Protein AF-A0A356T2B2-F1 (afdb_monomer)

pLDDT: mean 77.57, std 18.26, 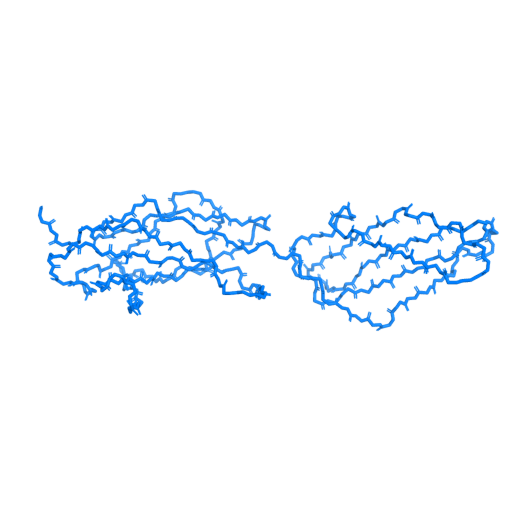range [39.0, 98.56]

Secondary structure (DSSP, 8-state):
--B---B----TT-----B---B----SS-------TTTTT--SS-EEEE--EE----S-GGGTT--EEP---EEE------EEEEEEE-SSEEEEEEE-TT---BEEEEEEESSTTSS-EEPPBSTT----S-BPSEEEEEEEB-HHHHT-S-EEEEEEEEEEE-S---SS--EEEEPPPEEES--

Nearest PDB structures (foldseek):
  7y6e-assembly1_A  TM=3.227E-01  e=6.170E-03  Chelicerata
  2qbw-assembly1_A  TM=3.774E-01  e=1.351E-01  Homo sapiens
  1qr4-assembly2_B  TM=4.707E-01  e=6.319E-01  Gallus gallus
  1fnh-assembly1_A  TM=3.630E-01  e=9.536E-01  Homo sapiens
  6mfa-assembly1_A  TM=3.967E-01  e=1.595E+00  Homo sapiens

Structure (mmCIF, N/CA/C/O backbone):
data_AF-A0A356T2B2-F1
#
_entry.id   AF-A0A356T2B2-F1
#
loop_
_atom_site.group_PDB
_atom_site.id
_atom_site.type_symbol
_atom_site.label_atom_id
_atom_site.label_alt_id
_atom_site.label_comp_id
_atom_site.label_asym_id
_atom_site.label_entity_id
_atom_site.label_seq_id
_atom_site.pdbx_PDB_ins_code
_atom_site.Cartn_x
_atom_site.Cartn_y
_atom_site.Cartn_z
_atom_site.occupancy
_atom_site.B_iso_or_equiv
_atom_site.auth_seq_id
_atom_site.auth_comp_id
_atom_site.auth_asym_id
_atom_site.auth_atom_id
_atom_site.pdbx_PDB_model_num
ATOM 1 N N . ASN A 1 1 ? 34.596 -7.752 -36.810 1.00 41.25 1 ASN A N 1
ATOM 2 C CA . ASN A 1 1 ? 34.147 -7.624 -35.412 1.00 41.25 1 ASN A CA 1
ATOM 3 C C . ASN A 1 1 ? 32.936 -6.734 -35.398 1.00 41.25 1 ASN A C 1
ATOM 5 O O . ASN A 1 1 ? 33.020 -5.680 -36.017 1.00 41.25 1 ASN A O 1
ATOM 9 N N . GLY A 1 2 ? 31.847 -7.163 -34.761 1.00 41.53 2 GLY A N 1
ATOM 10 C CA . GLY A 1 2 ? 30.625 -6.369 -34.684 1.00 41.53 2 GLY A CA 1
ATOM 11 C C . GLY A 1 2 ? 30.241 -5.976 -33.272 1.00 41.53 2 GLY A C 1
ATOM 12 O O . GLY A 1 2 ? 30.310 -6.781 -32.351 1.00 41.53 2 GLY A O 1
ATOM 13 N N . SER A 1 3 ? 29.860 -4.719 -33.090 1.00 46.53 3 SER A N 1
ATOM 14 C CA . SER A 1 3 ? 29.104 -4.262 -31.927 1.00 46.53 3 SER A CA 1
ATOM 15 C C . SER A 1 3 ? 27.623 -4.556 -32.133 1.00 46.53 3 SER A C 1
ATOM 17 O O . SER A 1 3 ? 27.179 -4.699 -33.267 1.00 46.53 3 SER A O 1
ATOM 19 N N . LEU A 1 4 ? 26.866 -4.687 -31.043 1.00 47.12 4 LEU A N 1
ATOM 20 C CA . LEU A 1 4 ? 25.415 -4.809 -31.077 1.00 47.12 4 LEU A CA 1
ATOM 21 C C . LEU A 1 4 ? 24.819 -3.957 -29.951 1.00 47.12 4 LEU A C 1
ATOM 23 O O . LEU A 1 4 ? 24.836 -4.345 -28.789 1.00 47.12 4 LEU A O 1
ATOM 27 N N . SER A 1 5 ? 24.270 -2.790 -30.275 1.00 48.72 5 SER A N 1
ATOM 28 C CA . SER A 1 5 ? 23.636 -1.923 -29.270 1.00 48.72 5 SER A CA 1
ATOM 29 C C . SER A 1 5 ? 22.130 -2.164 -29.202 1.00 48.72 5 SER A C 1
ATOM 31 O O . SER A 1 5 ? 21.467 -2.104 -30.236 1.00 48.72 5 SER A O 1
ATOM 33 N N . ALA A 1 6 ? 21.606 -2.405 -27.994 1.00 48.88 6 ALA A N 1
ATOM 34 C CA . ALA A 1 6 ? 20.178 -2.559 -27.711 1.00 48.88 6 ALA A CA 1
ATOM 35 C C . ALA A 1 6 ? 19.551 -1.244 -27.224 1.00 48.88 6 ALA A C 1
ATOM 37 O O . ALA A 1 6 ? 20.078 -0.621 -26.305 1.00 48.88 6 ALA A O 1
ATOM 38 N N . TYR A 1 7 ? 18.421 -0.852 -27.823 1.00 52.66 7 TYR A N 1
ATOM 39 C CA . TYR A 1 7 ? 17.614 0.312 -27.425 1.00 52.66 7 TYR A CA 1
ATOM 40 C C . TYR A 1 7 ? 16.150 -0.080 -27.275 1.00 52.66 7 TYR A C 1
ATOM 42 O O . TYR A 1 7 ? 15.653 -0.840 -28.108 1.00 52.66 7 TYR A O 1
ATOM 50 N N . THR A 1 8 ? 15.455 0.521 -26.306 1.00 50.19 8 THR A N 1
ATOM 51 C CA . THR A 1 8 ? 13.997 0.442 -26.131 1.00 50.19 8 THR A CA 1
ATOM 52 C C . THR A 1 8 ? 13.297 1.782 -26.376 1.00 50.19 8 THR A C 1
ATOM 54 O O . THR A 1 8 ? 13.875 2.853 -26.205 1.00 50.19 8 THR A O 1
ATOM 57 N N . SER A 1 9 ? 12.043 1.729 -26.843 1.00 42.34 9 SER A N 1
ATOM 58 C CA . SER A 1 9 ? 11.144 2.882 -26.988 1.00 42.34 9 SER A CA 1
ATOM 59 C C . SER A 1 9 ? 9.688 2.403 -27.023 1.00 42.34 9 SER A C 1
ATOM 61 O O . SER A 1 9 ? 9.412 1.451 -27.750 1.00 42.34 9 SER A O 1
ATOM 63 N N . THR A 1 10 ? 8.768 3.049 -26.286 1.00 44.75 10 THR A N 1
ATOM 64 C CA . THR A 1 10 ? 7.612 3.812 -26.840 1.00 44.75 10 THR A CA 1
ATOM 65 C C . THR A 1 10 ? 6.544 4.207 -25.788 1.00 44.75 10 THR A C 1
ATOM 67 O O . THR A 1 10 ? 5.963 3.330 -25.162 1.00 44.75 10 THR A O 1
ATOM 70 N N . ASN A 1 11 ? 6.266 5.525 -25.648 1.00 39.16 11 ASN A N 1
ATOM 71 C CA . ASN A 1 11 ? 4.970 6.256 -25.465 1.00 39.16 11 ASN A CA 1
ATOM 72 C C . ASN A 1 11 ? 5.296 7.763 -25.177 1.00 39.16 11 ASN A C 1
ATOM 74 O O . ASN A 1 11 ? 6.266 8.000 -24.458 1.00 39.16 11 ASN A O 1
ATOM 78 N N . PRO A 1 12 ? 4.569 8.810 -25.653 1.00 39.00 12 PRO A N 1
ATOM 79 C CA . PRO A 1 12 ? 4.977 10.221 -25.491 1.00 39.00 12 PRO A CA 1
ATOM 80 C C . PRO A 1 12 ? 4.974 10.767 -24.052 1.00 39.00 12 PRO A C 1
ATOM 82 O O . PRO A 1 12 ? 5.346 11.920 -23.854 1.00 39.00 12 PRO A O 1
ATOM 85 N N . ALA A 1 13 ? 4.537 9.979 -23.065 1.00 39.31 13 ALA A N 1
ATOM 86 C CA . ALA A 1 13 ? 4.469 10.388 -21.662 1.00 39.31 13 ALA A CA 1
ATOM 87 C C . ALA A 1 13 ? 5.580 9.785 -20.776 1.00 39.31 13 ALA A C 1
ATOM 89 O O . ALA A 1 13 ? 5.845 10.331 -19.710 1.00 39.31 13 ALA A O 1
ATOM 90 N N . VAL A 1 14 ? 6.244 8.698 -21.199 1.00 46.72 14 VAL A N 1
ATOM 91 C CA . VAL A 1 14 ? 7.300 8.026 -20.417 1.00 46.72 14 VAL A CA 1
ATOM 92 C C . VAL A 1 14 ? 8.382 7.496 -21.361 1.00 46.72 14 VAL A C 1
ATOM 94 O O . VAL A 1 14 ? 8.181 6.537 -22.105 1.00 46.72 14 VAL A O 1
ATOM 97 N N . THR A 1 15 ? 9.556 8.124 -21.347 1.00 49.66 15 THR A N 1
ATOM 98 C CA . THR A 1 15 ? 10.737 7.662 -22.089 1.00 49.66 15 THR A CA 1
ATOM 99 C C . THR A 1 15 ? 11.468 6.572 -21.306 1.00 49.66 15 THR A C 1
ATOM 101 O O . THR A 1 15 ? 12.351 6.865 -20.507 1.00 49.66 15 THR A O 1
ATOM 104 N N . CYS A 1 16 ? 11.120 5.309 -21.558 1.00 51.56 16 CYS A N 1
ATOM 105 C CA . CYS A 1 16 ? 11.933 4.156 -21.169 1.00 51.56 16 CYS A CA 1
ATOM 106 C C . CYS A 1 16 ? 13.046 3.943 -22.206 1.00 51.56 16 CYS A C 1
ATOM 108 O O . CYS A 1 16 ? 12.825 3.236 -23.188 1.00 51.56 16 CYS A O 1
ATOM 110 N N . VAL A 1 17 ? 14.204 4.587 -22.038 1.00 55.47 17 VAL A N 1
ATOM 111 C CA . VAL A 1 17 ? 15.355 4.421 -22.943 1.00 55.47 17 VAL A CA 1
ATOM 112 C C . VAL A 1 17 ? 16.537 3.905 -22.138 1.00 55.47 17 VAL A C 1
ATOM 114 O O . VAL A 1 17 ? 17.024 4.611 -21.262 1.00 55.47 17 VAL A O 1
ATOM 117 N N . GLY A 1 18 ? 16.998 2.699 -22.464 1.00 56.66 18 GLY A N 1
ATOM 118 C CA . GLY A 1 18 ? 18.281 2.175 -22.002 1.00 56.66 18 GLY A CA 1
ATOM 119 C C . GLY A 1 18 ? 19.230 1.916 -23.166 1.00 56.66 18 GLY A C 1
ATOM 120 O O . GLY A 1 18 ? 18.782 1.765 -24.306 1.00 56.66 18 GLY A O 1
ATOM 121 N N . ALA A 1 19 ? 20.533 1.904 -22.890 1.00 57.31 19 ALA A N 1
ATOM 122 C CA . ALA A 1 19 ? 21.565 1.637 -23.887 1.00 57.31 19 ALA A CA 1
ATOM 123 C C . ALA A 1 19 ? 22.581 0.632 -23.346 1.00 57.31 19 ALA A C 1
ATOM 125 O O . ALA A 1 19 ? 23.283 0.921 -22.381 1.00 57.31 19 ALA A O 1
ATOM 126 N N . SER A 1 20 ? 22.692 -0.512 -24.019 1.00 60.47 20 SER A N 1
ATOM 127 C CA . SER A 1 20 ? 23.725 -1.504 -23.718 1.00 60.47 20 SER A CA 1
ATOM 128 C C . SER A 1 20 ? 24.961 -1.289 -24.593 1.00 60.47 20 SER A C 1
ATOM 130 O O . SER A 1 20 ? 24.837 -1.076 -25.802 1.00 60.47 20 SER A O 1
ATOM 132 N N . ASN A 1 21 ? 26.158 -1.385 -24.009 1.00 59.25 21 ASN A N 1
ATOM 133 C CA . ASN A 1 21 ? 27.446 -1.311 -24.719 1.00 59.25 21 ASN A CA 1
ATOM 134 C C . ASN A 1 21 ? 28.074 -2.696 -24.978 1.00 59.25 21 ASN A C 1
ATOM 136 O O . ASN A 1 21 ? 29.288 -2.810 -25.157 1.00 59.25 21 ASN A O 1
ATOM 140 N N . GLN A 1 22 ? 27.256 -3.749 -24.973 1.00 60.47 22 GLN A N 1
ATOM 141 C CA . GLN A 1 22 ? 27.698 -5.118 -25.220 1.00 60.47 22 GLN A CA 1
ATOM 142 C C . GLN A 1 22 ? 28.187 -5.265 -26.672 1.00 60.47 22 GLN A C 1
ATOM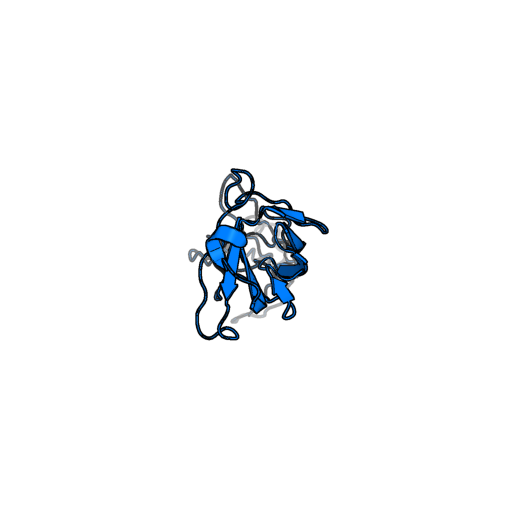 144 O O . GLN A 1 22 ? 27.426 -5.128 -27.625 1.00 60.47 22 GLN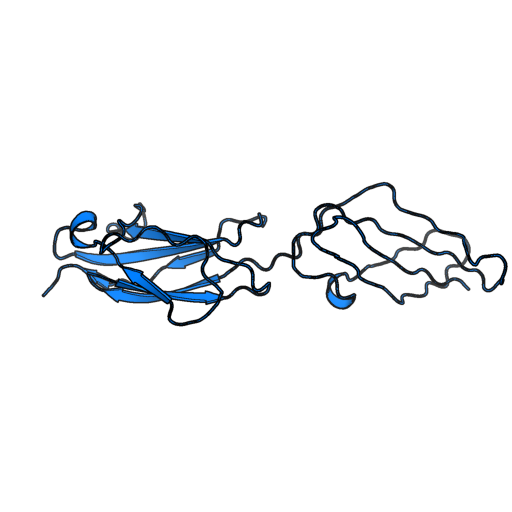 A O 1
ATOM 149 N N . VAL A 1 23 ? 29.474 -5.567 -26.846 1.00 58.94 23 VAL A N 1
ATOM 150 C CA . VAL A 1 23 ? 30.068 -5.910 -28.146 1.00 58.94 23 VAL A CA 1
ATOM 151 C C . VAL A 1 23 ? 30.157 -7.429 -28.226 1.00 58.94 23 VAL A C 1
ATOM 153 O O . VAL A 1 23 ? 30.835 -8.043 -27.399 1.00 58.94 23 VAL A O 1
ATOM 156 N N . ILE A 1 24 ? 29.485 -8.045 -29.203 1.00 58.19 24 ILE A N 1
ATOM 157 C CA . ILE A 1 24 ? 29.593 -9.488 -29.438 1.00 58.19 24 ILE A CA 1
ATOM 158 C C . ILE A 1 24 ? 30.418 -9.742 -30.689 1.00 58.19 24 ILE A C 1
ATOM 160 O O . ILE A 1 24 ? 29.952 -9.572 -31.812 1.00 58.19 24 ILE A O 1
ATOM 164 N N . ASP A 1 25 ? 31.614 -10.283 -30.487 1.00 57.06 25 ASP A N 1
ATOM 165 C CA . ASP A 1 25 ? 32.447 -10.763 -31.579 1.00 57.06 25 ASP A CA 1
ATOM 166 C C . ASP A 1 25 ? 32.008 -12.180 -31.993 1.00 57.06 25 ASP A C 1
ATOM 168 O O . ASP A 1 25 ? 32.553 -13.191 -31.547 1.00 57.06 25 ASP A O 1
ATOM 172 N N . ALA A 1 26 ? 30.942 -12.269 -32.791 1.00 54.75 26 ALA A N 1
ATOM 173 C CA . ALA A 1 26 ? 30.441 -13.541 -33.302 1.00 54.75 26 ALA A CA 1
ATOM 174 C C . ALA A 1 26 ? 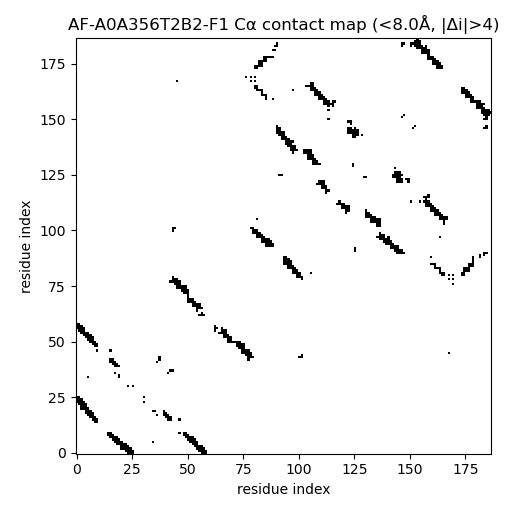31.041 -13.847 -34.683 1.00 54.75 26 ALA A C 1
ATOM 176 O O . ALA A 1 26 ? 30.815 -13.121 -35.652 1.00 54.75 26 ALA A O 1
ATOM 177 N N . ALA A 1 27 ? 31.761 -14.967 -34.803 1.00 57.88 27 ALA A N 1
ATOM 178 C CA . ALA A 1 27 ? 31.948 -15.610 -36.104 1.00 57.88 27 ALA A CA 1
ATOM 179 C C . ALA A 1 27 ? 30.582 -16.079 -36.649 1.00 57.88 27 ALA A C 1
ATOM 181 O O . ALA A 1 27 ? 29.637 -16.242 -35.877 1.00 57.88 27 ALA A O 1
ATOM 182 N N . ALA A 1 28 ? 30.475 -16.306 -37.965 1.00 56.22 28 ALA A N 1
ATOM 183 C CA . ALA A 1 28 ? 29.224 -16.693 -38.626 1.00 56.22 28 ALA A CA 1
ATOM 184 C C . ALA A 1 28 ? 28.446 -17.773 -37.839 1.00 56.22 28 ALA A C 1
ATOM 186 O O . ALA A 1 28 ? 28.952 -18.873 -37.619 1.00 56.22 28 ALA A O 1
ATOM 187 N N . GLY A 1 29 ? 27.220 -17.449 -37.413 1.00 60.56 29 GLY A N 1
ATOM 188 C CA . GLY A 1 29 ? 26.405 -18.308 -36.554 1.00 60.56 29 GLY A CA 1
ATOM 189 C C . GLY A 1 29 ? 25.367 -17.531 -35.739 1.00 60.56 29 GLY A C 1
ATOM 190 O O . GLY A 1 29 ? 25.153 -16.340 -35.954 1.00 60.56 29 GLY A O 1
ATOM 191 N N . SER A 1 30 ? 24.700 -18.219 -34.809 1.00 63.28 30 SER A N 1
ATOM 192 C CA . SER A 1 30 ? 23.768 -17.614 -33.849 1.00 63.28 30 SER A CA 1
ATOM 193 C C . SER A 1 30 ? 24.515 -17.031 -32.650 1.00 63.28 30 SER A C 1
ATOM 195 O O . SER A 1 30 ? 25.329 -17.729 -32.044 1.00 63.28 30 SER A O 1
ATOM 197 N N . ALA A 1 31 ? 24.178 -15.802 -32.262 1.00 64.69 31 ALA A N 1
ATOM 198 C CA . ALA A 1 31 ? 24.650 -15.164 -31.038 1.00 64.69 31 ALA A CA 1
ATOM 199 C C . ALA A 1 31 ? 23.480 -14.894 -30.082 1.00 64.69 31 ALA A C 1
ATOM 201 O O . ALA A 1 31 ? 22.358 -14.647 -30.524 1.00 64.69 31 ALA A O 1
ATOM 202 N N . THR A 1 32 ? 23.759 -14.912 -28.778 1.00 66.31 32 THR A N 1
ATOM 203 C CA . THR A 1 32 ? 22.791 -14.580 -27.725 1.00 66.31 32 THR A CA 1
ATOM 204 C C . THR A 1 32 ? 23.258 -13.332 -26.991 1.00 66.31 32 THR A C 1
ATOM 206 O O . THR A 1 32 ? 24.409 -13.277 -26.562 1.00 66.31 32 THR A O 1
ATOM 209 N N . ILE A 1 33 ? 22.355 -12.368 -26.805 1.00 66.75 33 ILE A N 1
ATOM 210 C CA . ILE A 1 33 ? 22.541 -11.241 -25.884 1.00 66.75 33 ILE A CA 1
ATOM 211 C C . ILE A 1 33 ? 21.690 -11.461 -24.654 1.00 66.75 33 ILE A C 1
ATOM 213 O O . ILE A 1 33 ? 20.503 -11.766 -24.759 1.00 66.75 33 ILE A O 1
ATOM 217 N N . THR A 1 34 ? 22.298 -11.217 -23.501 1.00 67.44 34 THR A N 1
ATOM 218 C CA . THR A 1 34 ? 21.567 -10.962 -22.267 1.00 67.44 34 THR A CA 1
ATOM 219 C C . THR A 1 34 ? 21.509 -9.457 -22.077 1.00 67.44 34 THR A C 1
ATOM 221 O O . THR A 1 34 ? 22.540 -8.817 -21.890 1.00 67.44 34 THR A O 1
ATOM 224 N N . TRP A 1 35 ? 20.309 -8.894 -22.164 1.00 70.06 35 TRP A N 1
ATOM 225 C CA . TRP A 1 35 ? 20.090 -7.481 -21.895 1.00 70.06 35 TRP A CA 1
ATOM 226 C C . TRP A 1 35 ? 19.720 -7.282 -20.423 1.00 70.06 35 TRP A C 1
ATOM 228 O O . TRP A 1 35 ? 18.779 -7.912 -19.938 1.00 70.06 35 TRP A O 1
ATOM 238 N N . ASP A 1 36 ? 20.458 -6.415 -19.729 1.00 71.62 36 ASP A N 1
ATOM 239 C CA . ASP A 1 36 ? 20.162 -5.990 -18.361 1.00 71.62 36 ASP A CA 1
ATOM 240 C C . ASP A 1 36 ? 19.562 -4.581 -18.390 1.00 71.62 36 ASP A C 1
ATOM 242 O O . ASP A 1 36 ? 20.255 -3.566 -18.336 1.00 71.62 36 ASP A O 1
ATOM 246 N N . PHE A 1 37 ? 18.238 -4.524 -18.505 1.00 68.56 37 PHE A N 1
ATOM 247 C CA . PHE A 1 37 ? 17.500 -3.266 -18.584 1.00 68.56 37 PHE A CA 1
ATOM 248 C C . PHE A 1 37 ? 17.637 -2.405 -17.319 1.00 68.56 37 PHE A C 1
ATOM 250 O O . PHE A 1 37 ? 17.550 -1.181 -17.414 1.00 68.56 37 PHE A O 1
ATOM 257 N N . GLY A 1 38 ? 17.873 -3.023 -16.156 1.00 66.00 38 GLY A N 1
ATOM 258 C CA . GLY A 1 38 ? 18.074 -2.312 -14.895 1.00 66.00 38 GLY A CA 1
ATOM 259 C C . GLY A 1 38 ? 19.427 -1.604 -14.852 1.00 66.00 38 GLY A C 1
ATOM 260 O O . GLY A 1 38 ? 19.497 -0.429 -14.492 1.00 66.00 38 GLY A O 1
ATOM 261 N N . ALA A 1 39 ? 20.495 -2.285 -15.278 1.00 69.12 39 ALA A N 1
ATOM 262 C CA . ALA A 1 39 ? 21.824 -1.680 -15.405 1.00 69.12 39 ALA A CA 1
ATOM 263 C C . ALA A 1 39 ? 21.887 -0.617 -16.515 1.00 69.12 39 ALA A C 1
ATOM 265 O O . ALA A 1 39 ? 22.612 0.370 -16.386 1.00 69.12 39 ALA A O 1
ATOM 266 N N . ASP A 1 40 ? 21.089 -0.789 -17.571 1.00 67.94 40 ASP A N 1
ATOM 267 C CA . ASP A 1 40 ? 21.067 0.100 -18.734 1.00 67.94 40 ASP A CA 1
ATOM 268 C C . ASP A 1 40 ? 20.146 1.323 -18.557 1.00 67.94 40 ASP A C 1
ATOM 270 O O . ASP A 1 40 ? 19.910 2.057 -19.515 1.00 67.94 40 ASP A O 1
ATOM 274 N N . GLY A 1 41 ? 19.643 1.581 -17.343 1.00 62.81 41 GLY A N 1
ATOM 275 C CA . GLY A 1 41 ? 18.941 2.823 -17.004 1.00 62.81 41 GLY A CA 1
ATOM 276 C C . GLY A 1 41 ? 17.491 2.898 -17.484 1.00 62.81 41 GLY A C 1
ATOM 277 O O . GLY A 1 41 ? 16.935 3.995 -17.567 1.00 62.8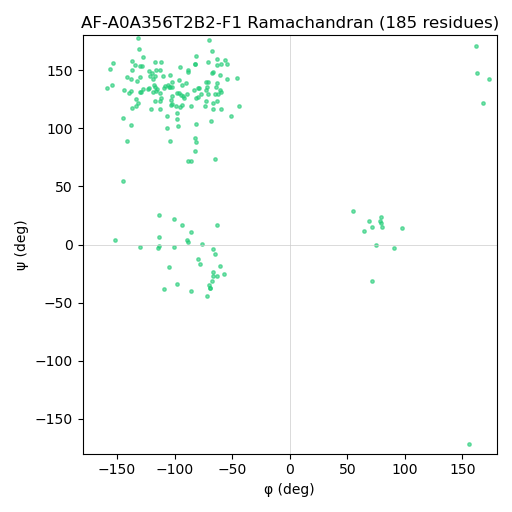1 41 GLY A O 1
ATOM 278 N N . VAL A 1 42 ? 16.861 1.757 -17.785 1.00 67.31 42 VAL A N 1
ATOM 279 C CA . VAL A 1 42 ? 15.413 1.724 -18.005 1.00 67.31 42 VAL A CA 1
ATOM 280 C C . VAL A 1 42 ? 14.722 2.040 -16.672 1.00 67.31 42 VAL A C 1
ATOM 282 O O . VAL A 1 42 ? 14.966 1.329 -15.694 1.00 67.31 42 VAL A O 1
ATOM 285 N N . PRO A 1 43 ? 13.879 3.091 -16.603 1.00 62.59 43 PRO A N 1
ATOM 286 C CA . PRO A 1 43 ? 13.161 3.442 -15.385 1.00 62.59 43 PRO A CA 1
ATOM 287 C C . PRO A 1 43 ? 12.352 2.261 -14.846 1.00 62.59 43 PRO A C 1
ATOM 289 O O . PRO A 1 43 ? 11.950 1.365 -15.589 1.00 62.59 43 PRO A O 1
ATOM 292 N N . SER A 1 44 ? 12.089 2.273 -13.547 1.00 57.06 44 SER A N 1
ATOM 293 C CA . SER A 1 44 ? 11.267 1.266 -12.878 1.00 57.06 44 SER A CA 1
ATOM 294 C C . SER A 1 44 ? 9.762 1.433 -13.106 1.00 57.06 44 SER A C 1
ATOM 296 O O . SER A 1 44 ? 8.959 0.597 -12.710 1.00 57.06 44 SER A O 1
ATOM 298 N N . SER A 1 45 ? 9.358 2.447 -13.869 1.00 59.41 45 SER A N 1
ATOM 299 C CA . SER A 1 45 ? 7.994 2.531 -14.367 1.00 59.41 45 SER A CA 1
ATOM 300 C C . SER A 1 45 ? 7.682 1.411 -15.367 1.00 59.41 45 SER A C 1
ATOM 302 O O . SER A 1 45 ? 8.534 0.934 -16.119 1.00 59.41 45 SER A O 1
ATOM 304 N N . PHE A 1 46 ? 6.419 0.987 -15.393 1.00 59.25 46 PHE A N 1
ATOM 305 C CA . PHE A 1 46 ? 5.935 -0.005 -16.346 1.00 59.25 46 PHE A CA 1
ATOM 306 C C . PHE A 1 46 ? 6.120 0.479 -17.790 1.00 59.25 46 PHE A C 1
ATOM 308 O O . PHE A 1 46 ? 5.497 1.455 -18.217 1.00 59.25 46 PHE A O 1
ATOM 315 N N . CYS A 1 47 ? 6.944 -0.229 -18.564 1.00 60.66 47 CYS A N 1
ATOM 316 C CA . CYS A 1 47 ? 7.055 0.000 -20.001 1.00 60.66 47 CYS A CA 1
ATOM 317 C C . CYS A 1 47 ? 6.166 -1.027 -20.711 1.00 60.66 47 CYS A C 1
ATOM 319 O O . CYS A 1 47 ? 6.529 -2.194 -20.851 1.00 60.66 47 CYS A O 1
ATOM 321 N N . GLU A 1 48 ? 4.989 -0.586 -21.151 1.00 57.81 48 GLU A N 1
ATOM 322 C CA . GLU A 1 48 ? 3.962 -1.449 -21.751 1.00 57.81 48 GLU A CA 1
ATOM 323 C C . GLU A 1 48 ? 4.396 -2.041 -23.104 1.00 57.81 48 GLU A C 1
ATOM 325 O O . GLU A 1 48 ? 3.956 -3.126 -23.483 1.00 57.81 48 GLU A O 1
ATOM 330 N N . GLN A 1 49 ? 5.281 -1.343 -23.829 1.00 62.56 49 GLN A N 1
ATOM 331 C CA . GLN A 1 49 ? 5.763 -1.739 -25.153 1.00 62.56 49 GLN A CA 1
ATOM 332 C C . GLN A 1 49 ? 7.260 -1.433 -25.307 1.00 62.56 49 GLN A C 1
ATOM 334 O O . GLN A 1 49 ? 7.660 -0.361 -25.759 1.00 62.56 49 GLN A O 1
ATOM 339 N N . ALA A 1 50 ? 8.110 -2.387 -24.932 1.00 66.88 50 ALA A N 1
ATOM 340 C CA . ALA A 1 50 ? 9.532 -2.362 -25.247 1.00 66.88 50 ALA A CA 1
ATOM 341 C C . ALA A 1 50 ? 9.801 -3.069 -26.585 1.00 66.88 50 ALA A C 1
ATOM 343 O O . ALA A 1 50 ? 9.248 -4.131 -26.859 1.00 66.88 50 ALA A O 1
ATOM 344 N N . THR A 1 51 ? 10.684 -2.497 -27.403 1.00 67.56 51 THR A N 1
ATOM 345 C CA . THR A 1 51 ? 11.247 -3.122 -28.615 1.00 67.56 51 THR A CA 1
ATOM 346 C C . THR A 1 51 ? 12.752 -3.222 -28.463 1.00 67.56 51 THR A C 1
ATOM 348 O O . THR A 1 51 ? 13.324 -2.291 -27.917 1.00 67.56 51 THR A O 1
ATOM 351 N N . VAL A 1 52 ? 13.410 -4.240 -29.015 1.00 69.56 52 VAL A N 1
ATOM 352 C CA . VAL A 1 52 ? 14.882 -4.287 -29.084 1.00 69.56 52 VAL A CA 1
ATOM 353 C C . VAL A 1 52 ? 15.338 -3.923 -30.494 1.00 69.56 52 VAL A C 1
ATOM 355 O O . VAL A 1 52 ? 14.862 -4.498 -31.476 1.00 69.56 52 VAL A O 1
ATOM 358 N N . VAL A 1 53 ? 16.255 -2.963 -30.598 1.00 69.94 53 VAL A N 1
ATOM 359 C CA . VAL A 1 53 ? 16.977 -2.639 -31.840 1.00 69.94 53 VAL A CA 1
ATOM 360 C C . VAL A 1 53 ? 18.391 -3.192 -31.747 1.00 69.94 53 VAL A C 1
ATOM 362 O O . VAL A 1 53 ? 18.947 -3.238 -30.667 1.00 69.94 53 VAL A O 1
ATOM 365 N N . VAL A 1 54 ? 18.951 -3.631 -32.862 1.00 69.75 54 VAL A N 1
ATOM 366 C CA . VAL A 1 54 ? 20.259 -4.261 -32.980 1.00 69.75 54 VAL A CA 1
ATOM 367 C C . VAL A 1 54 ? 20.987 -3.613 -34.151 1.00 69.75 54 VAL A C 1
ATOM 369 O O . VAL A 1 54 ? 20.464 -3.610 -35.263 1.00 69.75 54 VAL A O 1
ATOM 372 N N . PHE A 1 55 ? 22.190 -3.097 -33.922 1.00 69.50 55 PHE A N 1
ATOM 373 C CA . PHE A 1 55 ? 23.030 -2.502 -34.965 1.00 69.50 55 PHE A CA 1
ATOM 374 C C . PHE A 1 55 ? 24.188 -3.438 -35.278 1.00 69.50 55 PHE A C 1
ATOM 376 O O . PHE A 1 55 ? 25.117 -3.467 -34.486 1.00 69.50 55 PHE A O 1
ATOM 383 N N . PRO A 1 56 ? 24.149 -4.229 -36.361 1.00 65.62 56 PRO A N 1
ATOM 384 C CA . PRO A 1 56 ? 25.331 -4.941 -36.817 1.00 65.62 56 PRO A CA 1
ATOM 385 C C . PRO A 1 56 ? 26.332 -3.945 -37.417 1.00 65.62 56 PRO A C 1
ATOM 387 O O . PRO A 1 56 ? 25.985 -3.172 -38.304 1.00 65.62 56 PRO A O 1
ATOM 390 N N . GLU A 1 57 ? 27.581 -4.003 -36.977 1.00 66.50 57 GLU A N 1
ATOM 391 C CA . GLU A 1 57 ? 28.716 -3.387 -37.672 1.00 66.50 57 GLU A CA 1
ATOM 392 C C . GLU A 1 57 ? 29.746 -4.476 -37.985 1.00 66.50 57 GLU A C 1
ATOM 394 O O . GLU A 1 57 ? 29.847 -5.452 -37.248 1.00 66.50 57 GLU A O 1
ATOM 399 N N . ASP A 1 58 ? 30.507 -4.364 -39.068 1.00 64.19 58 ASP A N 1
ATOM 400 C CA . ASP A 1 58 ? 31.650 -5.256 -39.315 1.00 64.19 58 ASP A CA 1
ATOM 401 C C . ASP A 1 58 ? 33.010 -4.530 -39.269 1.00 64.19 58 ASP A C 1
ATOM 403 O O . ASP A 1 58 ? 34.062 -5.134 -39.508 1.00 64.19 58 ASP A O 1
ATOM 407 N N . GLY A 1 59 ? 32.993 -3.245 -38.889 1.00 61.78 59 GLY A N 1
ATOM 408 C CA . GLY A 1 59 ? 34.132 -2.327 -38.932 1.00 61.78 59 GLY A CA 1
ATOM 409 C C . GLY A 1 59 ? 34.245 -1.546 -40.248 1.00 61.78 59 GLY A C 1
ATOM 410 O O . GLY A 1 59 ? 35.121 -0.687 -40.372 1.00 61.78 59 GLY A O 1
ATOM 411 N N . SER A 1 60 ? 33.369 -1.803 -41.225 1.00 63.38 60 SER A N 1
ATOM 412 C CA . SER A 1 60 ? 33.255 -1.035 -42.462 1.00 63.38 60 SER A CA 1
ATOM 413 C C . SER A 1 60 ? 32.466 0.267 -42.258 1.00 63.38 60 SER A C 1
ATOM 415 O O . SER A 1 60 ? 31.363 0.253 -41.711 1.00 63.38 60 SER A O 1
ATOM 417 N N . PRO A 1 61 ? 32.943 1.415 -42.780 1.00 61.50 61 PRO A N 1
ATOM 418 C CA . PRO A 1 61 ? 32.186 2.669 -42.751 1.00 61.50 61 PRO A CA 1
ATOM 419 C C . PRO A 1 61 ? 30.888 2.631 -43.585 1.00 61.50 61 PRO A C 1
ATOM 421 O O . PRO A 1 61 ? 30.097 3.569 -43.510 1.00 61.50 61 PRO A O 1
ATOM 424 N N . ALA A 1 62 ? 30.656 1.575 -44.376 1.00 61.75 62 ALA A N 1
ATOM 425 C CA . ALA A 1 62 ? 29.421 1.375 -45.138 1.00 61.75 62 ALA A CA 1
ATOM 426 C C . ALA A 1 62 ? 28.245 0.854 -44.286 1.00 61.75 62 ALA A C 1
ATOM 428 O O . ALA A 1 62 ? 27.096 0.984 -44.707 1.00 61.75 62 ALA A O 1
ATOM 429 N N . ASP A 1 63 ? 28.513 0.330 -43.088 1.00 61.06 63 ASP A N 1
ATOM 430 C CA . ASP A 1 63 ? 27.501 -0.305 -42.232 1.00 61.06 63 ASP A CA 1
ATOM 431 C C . ASP A 1 63 ? 26.789 0.676 -41.294 1.00 61.06 63 ASP A C 1
ATOM 433 O O . ASP A 1 63 ? 25.897 0.286 -40.543 1.00 61.06 63 ASP A O 1
ATOM 437 N N . ALA A 1 64 ? 27.120 1.970 -41.376 1.00 55.31 64 ALA A N 1
ATOM 438 C CA . ALA A 1 64 ? 26.652 3.046 -40.493 1.00 55.31 64 ALA A CA 1
ATOM 439 C C . ALA A 1 64 ? 25.126 3.331 -40.519 1.00 55.31 64 ALA A C 1
ATOM 441 O O . ALA A 1 64 ? 24.681 4.385 -40.069 1.00 55.31 64 ALA A O 1
ATOM 442 N N . GLY A 1 65 ? 24.304 2.417 -41.037 1.00 56.56 65 GLY A N 1
ATOM 443 C CA . GLY A 1 65 ? 22.846 2.522 -41.056 1.00 56.56 65 GLY A CA 1
ATOM 444 C C . GLY A 1 65 ? 22.093 1.190 -41.045 1.00 56.56 65 GLY A C 1
ATOM 445 O O . GLY A 1 65 ? 20.866 1.205 -41.143 1.00 56.56 65 GLY A O 1
ATOM 446 N N . GLY A 1 66 ? 22.781 0.047 -40.940 1.00 59.91 66 GLY A N 1
ATOM 447 C CA . GLY A 1 66 ? 22.119 -1.247 -40.789 1.00 59.91 66 GLY A CA 1
ATOM 448 C C . GLY A 1 66 ? 21.532 -1.381 -39.387 1.00 59.91 66 GLY A C 1
ATOM 449 O O . GLY A 1 66 ? 22.253 -1.257 -38.402 1.00 59.91 66 GLY A O 1
ATOM 450 N N . PHE A 1 67 ? 20.229 -1.638 -39.275 1.00 62.03 67 PHE A N 1
ATOM 451 C CA . PHE A 1 67 ? 19.619 -2.024 -38.006 1.00 62.03 67 PHE A CA 1
ATOM 452 C C . PHE A 1 67 ? 18.608 -3.148 -38.208 1.00 62.03 67 PHE A C 1
ATO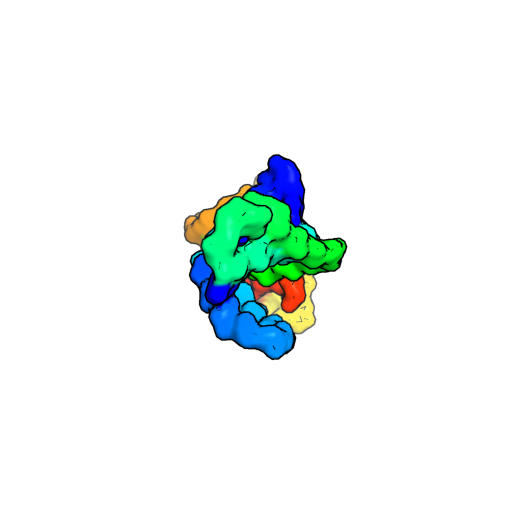M 454 O O . PHE A 1 67 ? 17.849 -3.170 -39.176 1.00 62.03 67 PHE A O 1
ATOM 461 N N . PHE A 1 68 ? 18.571 -4.064 -37.250 1.00 61.72 68 PHE A N 1
ATOM 462 C CA . PHE A 1 68 ? 17.486 -5.010 -37.067 1.00 61.72 68 PHE A CA 1
ATOM 463 C C . PHE A 1 68 ? 16.629 -4.522 -35.907 1.00 61.72 68 PHE A C 1
ATOM 465 O O . PHE A 1 68 ? 17.114 -4.348 -34.794 1.00 61.72 68 PHE A O 1
ATOM 472 N N . ARG A 1 69 ? 15.344 -4.281 -36.157 1.00 66.25 69 ARG A N 1
ATOM 473 C CA . ARG A 1 69 ? 14.364 -4.011 -35.103 1.00 66.25 69 ARG A CA 1
ATOM 474 C C . ARG A 1 69 ? 13.538 -5.273 -34.905 1.00 66.25 69 ARG A C 1
ATOM 476 O O . ARG A 1 69 ? 12.952 -5.763 -35.867 1.00 66.25 69 ARG A O 1
ATOM 483 N N . CYS A 1 70 ? 13.486 -5.782 -33.678 1.00 62.22 70 CYS A N 1
ATOM 484 C CA . CYS A 1 70 ? 12.505 -6.797 -33.319 1.00 62.22 70 CYS A CA 1
ATOM 485 C C . CYS A 1 70 ? 11.106 -6.175 -33.453 1.00 62.22 70 CYS A C 1
ATOM 487 O O . CYS A 1 70 ? 10.846 -5.121 -32.871 1.00 62.22 70 CYS A O 1
ATOM 489 N N . ASP A 1 71 ? 10.237 -6.782 -34.260 1.00 65.25 71 ASP A N 1
ATOM 490 C CA . ASP A 1 71 ? 8.868 -6.310 -34.508 1.00 65.25 71 ASP A CA 1
ATOM 491 C C . ASP A 1 71 ? 7.893 -6.695 -33.385 1.00 65.25 71 ASP A C 1
ATOM 493 O O . ASP A 1 71 ? 6.791 -6.154 -33.303 1.00 65.25 71 ASP A O 1
ATOM 497 N N . GLN A 1 72 ? 8.319 -7.594 -32.497 1.00 59.78 72 GLN A N 1
ATOM 498 C CA . GLN A 1 72 ? 7.597 -7.954 -31.290 1.00 59.78 72 GLN A CA 1
ATOM 499 C C . GLN A 1 72 ? 7.838 -6.901 -30.212 1.00 59.78 72 GLN A C 1
ATOM 501 O O . GLN A 1 72 ? 8.982 -6.597 -29.858 1.00 59.78 72 GLN A O 1
ATOM 506 N N . THR A 1 73 ? 6.750 -6.381 -29.658 1.00 64.62 73 THR A N 1
ATOM 507 C CA . THR A 1 73 ? 6.789 -5.640 -28.403 1.00 64.62 73 THR A CA 1
ATOM 508 C C . THR A 1 73 ? 6.621 -6.603 -27.234 1.00 64.62 73 THR A C 1
ATOM 510 O O . THR A 1 73 ? 5.938 -7.623 -27.331 1.00 64.62 73 THR A O 1
ATOM 513 N N . PHE A 1 74 ? 7.247 -6.283 -26.111 1.00 63.81 74 PHE A N 1
ATOM 514 C CA . PHE A 1 74 ? 7.046 -6.991 -24.851 1.00 63.81 74 PHE A CA 1
ATOM 515 C C . PHE A 1 74 ? 6.941 -5.989 -23.702 1.00 63.81 74 PHE A C 1
ATOM 517 O O . PHE A 1 74 ? 7.520 -4.905 -23.762 1.00 63.81 74 PHE A O 1
ATOM 524 N N . GLY A 1 75 ? 6.189 -6.343 -22.661 1.00 61.75 75 GLY A N 1
ATOM 525 C CA . GLY A 1 75 ? 6.090 -5.530 -21.452 1.00 61.75 75 GLY A CA 1
ATOM 526 C C . GLY A 1 75 ? 7.310 -5.729 -20.555 1.00 61.75 75 GLY A C 1
ATOM 527 O O . GLY A 1 75 ? 7.720 -6.865 -20.312 1.00 61.75 75 GLY A O 1
ATOM 528 N N . LEU A 1 76 ? 7.873 -4.637 -20.039 1.00 65.62 76 LEU A N 1
ATOM 529 C CA . LEU A 1 76 ? 8.845 -4.676 -18.948 1.00 65.62 76 LEU A CA 1
ATOM 530 C C . LEU A 1 76 ? 8.115 -4.393 -17.637 1.00 65.62 76 LEU A C 1
ATOM 532 O O . LEU A 1 76 ? 7.701 -3.265 -17.368 1.00 65.62 76 LEU A O 1
ATOM 536 N N . ALA A 1 77 ? 7.962 -5.431 -16.819 1.00 62.84 77 ALA A N 1
ATOM 537 C CA . ALA A 1 77 ? 7.439 -5.312 -15.464 1.00 62.84 77 ALA A CA 1
ATOM 538 C C . ALA A 1 77 ? 8.585 -4.971 -14.495 1.00 62.84 77 ALA A C 1
ATOM 540 O O . ALA A 1 77 ? 9.024 -5.828 -13.735 1.00 62.84 77 ALA A O 1
ATOM 541 N N . ASN A 1 78 ? 9.092 -3.734 -14.561 1.00 65.06 78 ASN A N 1
ATOM 542 C CA . ASN A 1 78 ? 10.139 -3.233 -13.656 1.00 65.06 78 ASN A CA 1
ATOM 543 C C . ASN A 1 78 ? 9.576 -2.500 -12.426 1.00 65.06 78 ASN A C 1
ATOM 545 O O . ASN A 1 78 ? 10.297 -1.764 -11.764 1.00 65.06 78 ASN A O 1
ATOM 549 N N . ASN A 1 79 ? 8.290 -2.701 -12.140 1.00 72.62 79 ASN A N 1
ATOM 550 C CA . ASN A 1 79 ? 7.598 -2.013 -11.064 1.00 72.62 79 ASN A CA 1
ATOM 551 C C . ASN A 1 79 ? 8.023 -2.568 -9.702 1.00 72.62 79 ASN A C 1
ATOM 553 O O . ASN A 1 79 ? 7.803 -3.752 -9.417 1.00 72.62 79 ASN A O 1
ATOM 557 N N . GLY A 1 80 ? 8.595 -1.716 -8.860 1.00 77.81 80 GLY A N 1
ATOM 558 C CA . GLY A 1 80 ? 8.757 -1.977 -7.441 1.00 77.81 80 GLY A CA 1
ATOM 559 C C . GLY A 1 80 ? 7.442 -1.659 -6.737 1.00 77.81 80 GLY A C 1
ATOM 560 O O . GLY A 1 80 ? 7.166 -0.485 -6.531 1.00 77.81 80 GLY A O 1
ATOM 561 N N . PRO A 1 81 ? 6.622 -2.654 -6.342 1.00 81.12 81 PRO A N 1
ATOM 562 C CA . PRO A 1 81 ? 5.336 -2.351 -5.731 1.00 81.12 81 PRO A CA 1
ATOM 563 C C . PRO A 1 81 ? 5.539 -1.544 -4.441 1.00 81.12 81 PRO A C 1
ATOM 565 O O . PRO A 1 81 ? 6.496 -1.819 -3.699 1.00 81.12 81 PRO A O 1
ATOM 568 N N . PRO A 1 82 ? 4.626 -0.613 -4.113 1.00 89.50 82 PRO A N 1
ATOM 569 C CA . PRO A 1 82 ? 4.706 0.122 -2.867 1.00 89.50 82 PRO A CA 1
ATOM 570 C C . PRO A 1 82 ? 4.639 -0.860 -1.709 1.00 89.50 82 PRO A C 1
ATOM 572 O O . PRO A 1 82 ? 4.057 -1.932 -1.831 1.00 89.50 82 PRO A O 1
ATOM 575 N N . THR A 1 83 ? 5.183 -0.490 -0.562 1.00 91.50 83 THR A N 1
ATOM 576 C CA . THR A 1 83 ? 5.061 -1.206 0.708 1.00 91.50 83 THR A CA 1
ATOM 577 C C . THR A 1 83 ? 4.445 -0.282 1.744 1.00 91.50 83 THR A C 1
ATOM 579 O O . THR A 1 83 ? 4.698 0.923 1.749 1.00 91.50 83 THR A O 1
ATOM 582 N N . ALA A 1 84 ? 3.628 -0.854 2.623 1.00 94.19 84 ALA A N 1
ATOM 583 C CA . ALA A 1 84 ? 3.068 -0.157 3.769 1.00 94.19 84 ALA A CA 1
ATOM 584 C C . ALA A 1 84 ? 3.649 -0.712 5.074 1.00 94.19 84 ALA A C 1
ATOM 586 O O . ALA A 1 84 ? 4.087 -1.860 5.146 1.00 94.19 84 ALA A O 1
ATOM 587 N N . THR A 1 85 ? 3.619 0.087 6.134 1.00 95.81 85 THR A N 1
ATOM 588 C CA . THR A 1 85 ? 3.826 -0.367 7.516 1.00 95.81 85 THR A CA 1
ATOM 589 C C . THR A 1 85 ? 2.846 0.366 8.413 1.00 95.81 85 THR A C 1
ATOM 591 O O . THR A 1 85 ? 2.755 1.584 8.339 1.00 95.81 85 THR A O 1
ATOM 594 N N . VAL A 1 86 ? 2.120 -0.352 9.272 1.00 97.38 86 VAL A N 1
ATOM 595 C CA . VAL A 1 86 ? 1.259 0.285 10.280 1.00 97.38 86 VAL A CA 1
ATOM 596 C C . VAL A 1 86 ? 2.099 0.590 11.511 1.00 97.38 86 VAL A C 1
ATOM 598 O O . VAL A 1 86 ? 2.649 -0.325 12.122 1.00 97.38 86 VAL A O 1
ATOM 601 N N . THR A 1 87 ? 2.206 1.865 11.877 1.00 97.25 87 THR A N 1
ATOM 602 C CA . THR A 1 87 ? 3.080 2.320 12.968 1.00 97.25 87 THR A CA 1
ATOM 603 C C . THR A 1 87 ? 2.325 2.503 14.280 1.00 97.25 87 THR A C 1
ATOM 605 O O . THR A 1 87 ? 2.870 2.213 15.344 1.00 97.25 87 THR A O 1
ATOM 608 N N . SER A 1 88 ? 1.058 2.923 14.233 1.00 97.19 88 SER A N 1
ATOM 609 C CA . SER A 1 88 ? 0.189 2.966 15.413 1.00 97.19 88 SER A CA 1
ATOM 610 C C . SER A 1 88 ? -1.287 2.913 15.038 1.00 97.19 88 SER A C 1
ATOM 612 O O . SER A 1 88 ? -1.678 3.445 14.002 1.00 97.19 88 SER A O 1
ATOM 614 N N . VAL A 1 89 ? -2.111 2.364 15.928 1.00 97.88 89 VAL A N 1
ATOM 615 C CA . VAL A 1 89 ? -3.574 2.360 15.805 1.00 97.88 89 VAL A CA 1
ATOM 616 C C . VAL A 1 89 ? -4.176 2.876 17.111 1.00 97.88 89 VAL A C 1
ATOM 618 O O . VAL A 1 89 ? -3.780 2.414 18.183 1.00 97.88 89 VAL A O 1
ATOM 621 N N . SER A 1 90 ? -5.112 3.819 17.016 1.00 96.12 90 SER A N 1
ATOM 622 C CA . SER A 1 90 ? -5.924 4.337 18.123 1.00 96.12 90 SER A CA 1
ATOM 623 C C . SER A 1 90 ? -7.410 4.366 17.743 1.00 96.12 90 SER A C 1
ATOM 625 O O . SER A 1 90 ? -7.769 4.067 16.606 1.00 96.12 90 SER A O 1
ATOM 627 N N . ASP A 1 91 ? -8.269 4.770 18.680 1.00 95.56 91 ASP A N 1
ATOM 628 C CA . ASP A 1 91 ? -9.723 4.862 18.476 1.00 95.56 91 ASP A CA 1
ATOM 629 C C . ASP A 1 91 ? -10.148 5.837 17.366 1.00 95.56 91 ASP A C 1
ATOM 631 O O . ASP A 1 91 ? -11.279 5.766 16.892 1.00 95.56 91 ASP A O 1
ATOM 635 N N . SER A 1 92 ? -9.288 6.765 16.949 1.00 95.56 92 SER A N 1
ATOM 636 C CA . SER A 1 92 ? -9.655 7.783 15.956 1.00 95.56 92 SER A CA 1
ATOM 637 C C . SER A 1 92 ? -8.663 7.919 14.808 1.00 95.56 92 SER A C 1
ATOM 639 O O . SER A 1 92 ? -8.853 8.767 13.938 1.00 95.56 92 SER A O 1
ATOM 641 N N . GLU A 1 93 ? -7.564 7.164 14.819 1.00 96.75 93 GLU A N 1
ATOM 642 C CA . GLU A 1 93 ? -6.451 7.401 13.905 1.00 96.75 93 GLU A CA 1
ATOM 643 C C . GLU A 1 93 ? -5.634 6.135 13.643 1.00 96.75 93 GLU A C 1
ATOM 645 O O . GLU A 1 93 ? -5.259 5.395 14.558 1.00 96.75 93 GLU A O 1
ATOM 650 N N . ILE A 1 94 ? -5.283 5.940 12.375 1.00 97.69 94 ILE A N 1
ATOM 651 C CA . ILE A 1 94 ? -4.309 4.947 11.932 1.00 97.69 94 ILE A CA 1
ATOM 652 C C . ILE A 1 94 ? -3.095 5.704 11.395 1.00 97.69 94 ILE A C 1
ATOM 654 O O . ILE A 1 94 ? -3.223 6.526 10.489 1.00 97.69 94 ILE A O 1
ATOM 658 N N . ARG A 1 95 ? -1.908 5.424 11.946 1.00 97.50 95 ARG A N 1
ATOM 659 C CA . ARG A 1 95 ? -0.628 5.929 11.430 1.00 97.50 95 ARG A CA 1
ATOM 660 C C . ARG A 1 95 ? 0.102 4.847 10.659 1.00 97.50 95 ARG A C 1
ATOM 662 O O . ARG A 1 95 ? 0.125 3.685 11.076 1.00 97.50 95 ARG A O 1
ATOM 669 N N . PHE A 1 96 ? 0.710 5.241 9.550 1.00 96.69 96 PHE A N 1
ATOM 670 C CA . PHE A 1 96 ? 1.383 4.327 8.647 1.00 96.69 96 PHE A CA 1
ATOM 671 C C . PHE A 1 96 ? 2.496 5.021 7.860 1.00 96.69 96 PHE A C 1
ATOM 673 O O . PHE A 1 96 ? 2.484 6.233 7.650 1.00 96.69 96 PHE A O 1
ATOM 680 N N . ASP A 1 97 ? 3.445 4.211 7.412 1.00 96.06 97 ASP A N 1
ATOM 681 C CA . ASP A 1 97 ? 4.508 4.615 6.503 1.00 96.06 97 ASP A CA 1
ATOM 682 C C . ASP A 1 97 ? 4.271 3.961 5.144 1.00 96.06 97 ASP A C 1
ATOM 684 O O . ASP A 1 97 ? 3.801 2.820 5.066 1.00 96.06 97 ASP A O 1
ATOM 688 N N . LEU A 1 98 ? 4.612 4.683 4.080 1.00 94.56 98 LEU A N 1
ATOM 689 C CA . LEU A 1 98 ? 4.562 4.204 2.708 1.00 94.56 98 LEU A CA 1
ATOM 690 C C . LEU A 1 98 ? 5.938 4.330 2.068 1.00 94.56 98 LEU A C 1
ATOM 692 O O . LEU A 1 98 ? 6.570 5.380 2.139 1.00 94.56 98 LEU A O 1
ATOM 696 N N . MET A 1 99 ? 6.381 3.282 1.392 1.00 91.38 99 MET A N 1
ATOM 697 C CA . MET A 1 99 ? 7.633 3.279 0.642 1.00 91.38 99 MET A CA 1
ATOM 698 C C . MET A 1 99 ? 7.366 2.758 -0.757 1.00 91.38 99 MET A C 1
ATOM 700 O O . MET A 1 99 ? 6.767 1.701 -0.902 1.00 91.38 99 MET A O 1
ATOM 704 N N . ASP A 1 100 ? 7.847 3.463 -1.769 1.00 87.69 100 ASP A N 1
ATOM 705 C CA . ASP A 1 100 ? 7.710 3.072 -3.168 1.00 87.69 100 ASP A CA 1
ATOM 706 C C . ASP A 1 100 ? 9.052 3.316 -3.864 1.00 87.69 100 ASP A C 1
ATOM 708 O O . ASP A 1 100 ? 9.530 4.457 -3.864 1.00 87.69 100 ASP A O 1
ATOM 712 N N . PRO A 1 101 ? 9.708 2.265 -4.385 1.00 82.12 101 PRO A N 1
ATOM 713 C CA . PRO A 1 101 ? 10.973 2.390 -5.106 1.00 82.12 101 PRO A CA 1
ATOM 714 C C . PRO A 1 101 ? 10.902 3.328 -6.317 1.00 82.12 101 PRO A C 1
ATOM 716 O O . PRO A 1 101 ? 11.914 3.931 -6.678 1.00 82.12 101 PRO A O 1
ATOM 719 N N . ASP A 1 102 ? 9.713 3.494 -6.893 1.00 78.81 102 ASP A N 1
ATOM 720 C CA . ASP A 1 102 ? 9.479 4.191 -8.159 1.00 78.81 102 ASP A CA 1
ATOM 721 C C . ASP A 1 102 ? 8.968 5.619 -7.925 1.00 78.81 102 ASP A C 1
ATOM 723 O O . ASP A 1 102 ? 8.803 6.406 -8.859 1.00 78.81 102 ASP A O 1
ATOM 727 N N . SER A 1 103 ? 8.781 5.982 -6.650 1.00 77.50 103 SER A N 1
ATOM 728 C CA . SER A 1 103 ? 8.231 7.256 -6.191 1.00 77.50 103 SER A CA 1
ATOM 729 C C . SER A 1 103 ? 6.858 7.580 -6.798 1.00 77.50 103 SER A C 1
ATOM 731 O O . SER A 1 103 ? 6.510 8.755 -6.963 1.00 77.50 103 SER A O 1
ATOM 733 N N . ALA A 1 104 ? 6.075 6.550 -7.131 1.00 80.50 104 ALA A N 1
ATOM 734 C CA . ALA A 1 104 ? 4.725 6.697 -7.656 1.00 80.50 104 ALA A CA 1
ATOM 735 C C . ALA A 1 104 ? 3.744 7.183 -6.573 1.00 80.50 104 ALA A C 1
ATOM 737 O O . ALA A 1 104 ? 3.971 7.032 -5.372 1.00 80.50 104 ALA A O 1
ATOM 738 N N . LEU A 1 105 ? 2.631 7.791 -6.997 1.00 87.31 105 LEU A N 1
ATOM 739 C CA . LEU A 1 105 ? 1.540 8.129 -6.080 1.00 87.31 105 LEU A CA 1
ATOM 740 C C . LEU A 1 105 ? 0.808 6.858 -5.652 1.00 87.31 105 LEU A C 1
ATOM 742 O O . LEU A 1 105 ? 0.461 6.027 -6.488 1.00 87.31 105 LEU A O 1
ATOM 746 N N . ILE A 1 106 ? 0.515 6.756 -4.359 1.00 90.50 106 ILE A N 1
ATOM 747 C CA . ILE A 1 106 ? -0.063 5.561 -3.753 1.00 90.50 106 ILE A CA 1
ATOM 748 C C . ILE A 1 106 ? -1.517 5.817 -3.355 1.00 90.50 106 ILE A C 1
ATOM 750 O O . ILE A 1 106 ? -1.859 6.814 -2.712 1.00 90.50 106 ILE A O 1
ATOM 754 N N . SER A 1 107 ? -2.366 4.856 -3.693 1.00 92.00 107 SER A N 1
ATOM 755 C CA . SER A 1 107 ? -3.704 4.672 -3.143 1.00 92.00 107 SER A CA 1
ATOM 756 C C . SER A 1 107 ? -3.682 3.654 -2.005 1.00 92.00 107 SER A C 1
ATOM 758 O O . SER A 1 107 ? -2.959 2.656 -2.066 1.00 92.00 107 SER A O 1
ATOM 760 N N . VAL A 1 108 ? -4.465 3.910 -0.955 1.00 93.31 108 VAL A N 1
ATOM 761 C CA . VAL A 1 108 ? -4.481 3.076 0.249 1.00 93.31 108 VAL A CA 1
ATOM 762 C C . VAL A 1 108 ? -5.901 2.645 0.598 1.00 93.31 108 VAL A C 1
ATOM 764 O O . VAL A 1 108 ? -6.826 3.456 0.621 1.00 93.31 108 VAL A O 1
ATOM 767 N N . LEU A 1 109 ? -6.060 1.358 0.906 1.00 94.50 109 LEU A N 1
ATOM 768 C CA . LEU A 1 109 ? -7.273 0.794 1.489 1.00 94.50 109 LEU A CA 1
ATOM 769 C C . LEU A 1 109 ? -6.997 0.349 2.926 1.00 94.50 109 LEU A C 1
ATOM 771 O O . LEU A 1 109 ? -6.093 -0.457 3.164 1.00 94.50 109 LEU A O 1
ATOM 775 N N . PHE A 1 110 ? -7.814 0.842 3.854 1.00 96.62 110 PHE A N 1
ATOM 776 C CA . PHE A 1 110 ? -7.818 0.431 5.253 1.00 96.62 110 PHE A CA 1
ATOM 777 C C . PHE A 1 110 ? -8.922 -0.595 5.489 1.00 96.62 110 PHE A C 1
ATOM 779 O O . PHE A 1 110 ? -10.079 -0.390 5.117 1.00 96.62 110 PHE A O 1
ATOM 786 N N . GLU A 1 111 ? -8.561 -1.701 6.122 1.00 97.88 111 GLU A N 1
ATOM 787 C CA . GLU A 1 111 ? -9.487 -2.736 6.560 1.00 97.88 111 GLU A CA 1
ATOM 788 C C . GLU A 1 111 ? -9.217 -3.080 8.023 1.00 97.88 111 GLU A C 1
ATOM 790 O O . GLU A 1 111 ? -8.090 -2.958 8.502 1.00 97.88 111 GLU A O 1
ATOM 795 N N . TYR A 1 112 ? -10.233 -3.562 8.726 1.00 98.38 112 TYR A N 1
ATOM 796 C CA . TYR A 1 112 ? -10.122 -4.014 10.104 1.00 98.38 112 TYR A CA 1
ATOM 797 C C . TYR A 1 112 ? -10.681 -5.425 10.274 1.00 98.38 112 TYR A C 1
ATOM 799 O O . TYR A 1 112 ? -11.451 -5.930 9.453 1.00 98.38 112 TYR A O 1
ATOM 807 N N . THR A 1 113 ? -10.278 -6.063 11.365 1.00 98.50 113 THR A N 1
ATOM 808 C CA . THR A 1 113 ? -10.796 -7.358 11.802 1.00 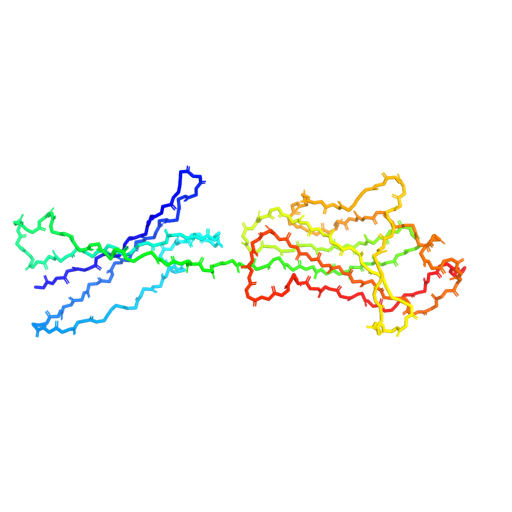98.50 113 THR A CA 1
ATOM 809 C C . THR A 1 113 ? -10.925 -7.388 13.316 1.00 98.50 113 THR A C 1
ATOM 811 O O . THR A 1 113 ? -10.074 -6.871 14.042 1.00 98.50 113 THR A O 1
ATOM 814 N N . ILE A 1 114 ? -11.967 -8.072 13.780 1.00 97.75 114 ILE A N 1
ATOM 815 C CA . ILE A 1 114 ? -12.206 -8.391 15.191 1.00 97.75 114 ILE A CA 1
ATOM 816 C C . ILE A 1 114 ? -12.119 -9.902 15.471 1.00 97.75 114 ILE A C 1
ATOM 818 O O . ILE A 1 114 ? -12.274 -10.324 16.611 1.00 97.75 114 ILE A O 1
ATOM 822 N N . ASP A 1 115 ? -11.866 -10.728 14.446 1.00 97.00 115 ASP A N 1
ATOM 823 C CA . ASP A 1 115 ? -11.854 -12.197 14.529 1.00 97.00 115 ASP A CA 1
ATOM 824 C C . ASP A 1 115 ? -10.457 -12.810 14.297 1.00 97.00 115 ASP A C 1
ATOM 826 O O . ASP A 1 115 ? -10.316 -13.958 13.875 1.00 97.00 115 ASP A O 1
ATOM 830 N N . GLY A 1 116 ? -9.399 -12.038 14.570 1.00 94.75 116 GLY A N 1
ATOM 831 C CA . GLY A 1 116 ? -8.016 -12.485 14.373 1.00 94.75 116 GLY A CA 1
ATOM 832 C C . GLY A 1 116 ? -7.594 -12.599 12.903 1.00 94.75 116 GLY A C 1
ATOM 833 O O . GLY A 1 116 ? -6.560 -13.197 12.616 1.00 94.75 116 GLY A O 1
ATOM 834 N N . GLY A 1 117 ? -8.364 -12.018 11.977 1.00 96.25 117 GLY A N 1
ATOM 835 C CA . GLY A 1 117 ? -8.025 -11.926 10.557 1.00 96.25 117 GLY A CA 1
ATOM 836 C C . GLY A 1 117 ? -8.669 -13.003 9.693 1.00 96.25 117 GLY A C 1
ATOM 837 O O . GLY A 1 117 ? -8.255 -13.162 8.542 1.00 96.25 117 GLY A O 1
ATOM 838 N N . ALA A 1 118 ? -9.667 -13.718 10.221 1.00 96.38 118 ALA A N 1
ATOM 839 C CA . ALA A 1 118 ? -10.484 -14.637 9.440 1.00 96.38 118 ALA A CA 1
ATOM 840 C C . ALA A 1 118 ? -11.399 -13.873 8.466 1.00 96.38 118 ALA A C 1
ATOM 842 O O . ALA A 1 118 ? -11.575 -14.316 7.330 1.00 96.38 118 ALA A O 1
ATOM 843 N N . SER A 1 119 ? -11.893 -12.697 8.868 1.00 96.94 119 SER A N 1
ATOM 844 C CA . SER A 1 119 ? -12.713 -11.803 8.047 1.00 96.94 119 SER A CA 1
ATOM 845 C C . SER A 1 119 ? -12.202 -10.369 8.137 1.00 96.94 119 SER A C 1
ATOM 847 O O . SER A 1 119 ? -11.825 -9.898 9.203 1.00 96.94 119 SER A O 1
ATOM 849 N N . TRP A 1 120 ? -12.213 -9.657 7.011 1.00 97.69 120 TRP A N 1
ATOM 850 C CA . TRP A 1 120 ? -11.760 -8.269 6.932 1.00 97.69 120 TRP A CA 1
ATOM 851 C C . TRP A 1 120 ? -12.880 -7.386 6.402 1.00 97.69 120 TRP A C 1
ATOM 853 O O . TRP A 1 120 ? -13.537 -7.736 5.420 1.00 97.69 120 TRP A O 1
ATOM 863 N N . PHE A 1 121 ? -13.080 -6.250 7.057 1.00 98.06 121 PHE A N 1
ATOM 864 C CA . PHE A 1 121 ? -14.102 -5.265 6.730 1.00 98.06 121 PHE A CA 1
ATOM 865 C C . PHE A 1 121 ? -13.425 -3.948 6.368 1.00 98.06 121 PHE A C 1
ATOM 867 O O . PHE A 1 121 ? -12.411 -3.599 6.965 1.00 98.06 121 PHE A O 1
ATOM 874 N N . VAL A 1 122 ? -13.960 -3.219 5.389 1.00 97.12 122 VAL A N 1
ATOM 875 C CA . VAL A 1 122 ? -13.434 -1.893 5.030 1.00 97.12 122 VAL A CA 1
ATOM 876 C C . VAL A 1 122 ? -13.655 -0.945 6.202 1.00 97.12 122 VAL A C 1
ATOM 878 O O . VAL A 1 122 ? -14.767 -0.871 6.716 1.00 97.12 122 VAL A O 1
ATOM 881 N N . ALA A 1 123 ? -12.600 -0.241 6.608 1.00 97.31 123 ALA A N 1
ATOM 882 C CA . ALA A 1 123 ? -12.671 0.729 7.687 1.00 97.31 123 ALA A CA 1
ATOM 883 C C . ALA A 1 123 ? -13.412 1.997 7.235 1.00 97.31 123 ALA A C 1
ATOM 885 O O . ALA A 1 123 ? -13.215 2.486 6.118 1.00 97.31 123 ALA A O 1
ATOM 886 N N . THR A 1 124 ? -14.244 2.547 8.112 1.00 97.19 124 THR A N 1
ATOM 887 C CA . THR A 1 124 ? -15.012 3.767 7.868 1.00 97.19 124 THR A CA 1
ATOM 888 C C . THR A 1 124 ? -14.133 5.003 8.101 1.00 97.19 124 THR A C 1
ATOM 890 O O . THR A 1 124 ? -13.554 5.141 9.182 1.00 97.19 124 THR A O 1
ATOM 893 N N . PRO A 1 125 ? -14.018 5.935 7.134 1.00 96.62 125 PRO A N 1
ATOM 894 C CA . PRO A 1 125 ? -13.282 7.177 7.343 1.00 96.62 125 PRO A CA 1
ATOM 895 C C . PRO A 1 125 ? -13.865 8.011 8.489 1.00 96.62 125 PRO A C 1
ATOM 897 O O . PRO A 1 125 ? -15.064 8.288 8.529 1.00 96.62 125 PRO A O 1
ATOM 900 N N . GLY A 1 126 ? -12.998 8.454 9.395 1.00 96.06 126 GLY A N 1
ATOM 901 C CA . GLY A 1 126 ? -13.335 9.394 10.460 1.00 96.06 126 GLY A CA 1
ATOM 902 C C . GLY A 1 126 ? -13.339 10.844 9.974 1.00 96.06 126 GLY A C 1
ATOM 903 O O . GLY A 1 126 ? -12.785 11.177 8.930 1.00 96.06 126 GLY A O 1
ATOM 904 N N . GLY A 1 127 ? -13.979 11.742 10.728 1.00 89.56 127 GLY A N 1
ATOM 905 C CA . GLY A 1 127 ? -13.853 13.194 10.516 1.00 89.56 127 GLY A CA 1
ATOM 906 C C . GLY A 1 127 ? -14.392 13.739 9.182 1.00 89.56 127 GLY A C 1
ATOM 907 O O . GLY A 1 127 ? -14.137 14.897 8.861 1.00 89.56 127 GLY A O 1
ATOM 908 N N . GLY A 1 128 ? -15.142 12.939 8.415 1.00 86.19 128 GLY A N 1
ATOM 909 C CA . GLY A 1 128 ? -15.600 13.301 7.068 1.00 86.19 128 GLY A CA 1
ATOM 910 C C . GLY A 1 128 ? -14.539 13.119 5.977 1.00 86.19 128 GLY A C 1
ATOM 911 O O . GLY A 1 128 ? -14.702 13.657 4.882 1.00 86.19 128 GLY A O 1
ATOM 912 N N . GLU A 1 129 ? -13.459 12.390 6.269 1.00 87.69 129 GLU A N 1
ATOM 913 C CA . GLU A 1 129 ? -12.430 12.033 5.294 1.00 87.69 129 GLU A CA 1
ATOM 914 C C . GLU A 1 129 ? -12.938 11.004 4.266 1.00 87.69 129 GLU A C 1
ATOM 916 O O . GLU A 1 129 ? -14.064 10.506 4.311 1.00 87.69 129 GLU A O 1
ATOM 921 N N . SER A 1 130 ? -12.086 10.684 3.296 1.00 87.50 130 SER A N 1
ATOM 922 C CA . SER A 1 130 ? -12.283 9.578 2.357 1.00 87.50 130 SER A CA 1
ATOM 923 C C . SER A 1 130 ? -11.009 8.739 2.304 1.00 87.50 130 SER A C 1
ATOM 925 O O . SER A 1 130 ? -9.975 9.149 2.838 1.00 87.50 130 SER A O 1
ATOM 927 N N . ASN A 1 131 ? -11.067 7.560 1.685 1.00 82.88 131 ASN A N 1
ATOM 928 C CA . ASN A 1 131 ? -9.857 6.767 1.489 1.00 82.88 131 ASN A CA 1
ATOM 929 C C . ASN A 1 131 ? -8.873 7.538 0.599 1.00 82.88 131 ASN A C 1
ATOM 931 O O . ASN A 1 131 ? -9.264 8.016 -0.470 1.00 82.88 131 ASN A O 1
ATOM 935 N N . PRO A 1 132 ? -7.608 7.668 1.013 1.00 85.38 132 PRO A N 1
ATOM 936 C CA . PRO A 1 132 ? -6.649 8.477 0.291 1.00 85.38 132 PRO A CA 1
ATOM 937 C C . PRO A 1 132 ? -6.155 7.744 -0.963 1.00 85.38 132 PRO A C 1
ATOM 939 O O . PRO A 1 132 ? -5.735 6.587 -0.918 1.00 85.38 132 PRO A O 1
ATOM 942 N N . THR A 1 133 ? -6.200 8.435 -2.103 1.00 83.81 133 THR A N 1
ATOM 943 C CA . THR A 1 133 ? -5.878 7.859 -3.422 1.00 83.81 133 THR A CA 1
ATOM 944 C C . THR A 1 133 ? -4.632 8.454 -4.079 1.00 83.81 133 THR A C 1
ATOM 946 O O . THR A 1 133 ? -4.274 8.035 -5.174 1.00 83.81 133 THR A O 1
ATOM 949 N N . THR A 1 134 ? -3.994 9.452 -3.460 1.00 86.94 134 THR A N 1
ATOM 950 C CA . THR A 1 134 ? -2.853 10.191 -4.032 1.00 86.94 134 THR A CA 1
ATOM 951 C C . THR A 1 134 ? -1.842 10.593 -2.953 1.00 86.94 134 THR A C 1
ATOM 953 O O . THR A 1 134 ? -1.549 11.779 -2.784 1.00 86.94 134 THR A O 1
ATOM 956 N N . ILE A 1 135 ? -1.347 9.629 -2.174 1.00 90.75 135 ILE A N 1
ATOM 957 C CA . ILE A 1 135 ? -0.318 9.877 -1.154 1.00 90.75 135 ILE A CA 1
ATOM 958 C C . ILE A 1 135 ? 1.068 9.725 -1.786 1.00 90.75 135 ILE A C 1
ATOM 960 O O . ILE A 1 135 ? 1.350 8.713 -2.425 1.00 90.75 135 ILE A O 1
ATOM 964 N N . SER A 1 136 ? 1.943 10.712 -1.592 1.00 91.38 136 SER A N 1
ATOM 965 C CA . SER A 1 136 ? 3.366 10.556 -1.906 1.00 91.38 136 SER A CA 1
ATOM 966 C C . SER A 1 136 ? 4.033 9.604 -0.904 1.00 91.38 136 SER A C 1
ATOM 968 O O . SER A 1 136 ? 3.771 9.727 0.294 1.00 91.38 136 SER A O 1
ATOM 970 N N . PRO A 1 137 ? 4.935 8.710 -1.338 1.00 92.56 137 PRO A N 1
ATOM 971 C CA . PRO A 1 137 ? 5.689 7.852 -0.430 1.00 92.56 137 PRO A CA 1
ATOM 972 C C . PRO A 1 137 ? 6.420 8.670 0.641 1.00 92.56 137 PRO A C 1
ATOM 974 O O . PRO A 1 137 ? 6.932 9.761 0.376 1.00 92.56 137 PRO A O 1
ATOM 977 N N . GLY A 1 138 ? 6.468 8.147 1.860 1.00 94.38 138 GLY A N 1
ATOM 978 C CA . GLY A 1 138 ? 7.037 8.819 3.017 1.00 94.38 138 GLY A CA 1
ATOM 979 C C . GLY A 1 138 ? 6.582 8.206 4.339 1.00 94.38 138 GLY A C 1
ATOM 980 O O . GLY A 1 138 ? 5.689 7.360 4.395 1.00 94.38 138 GLY A O 1
ATOM 981 N N . ALA A 1 139 ? 7.214 8.661 5.418 1.00 95.44 139 ALA A N 1
ATOM 982 C CA . ALA A 1 139 ? 6.898 8.237 6.775 1.00 95.44 139 ALA A CA 1
ATOM 983 C C . ALA A 1 139 ? 5.925 9.202 7.469 1.00 95.44 139 ALA A C 1
ATOM 985 O O . ALA A 1 139 ? 5.923 10.405 7.197 1.00 95.44 139 ALA A O 1
ATOM 986 N N . GLY A 1 140 ? 5.159 8.676 8.423 1.00 93.31 140 GLY A N 1
ATOM 987 C CA . GLY A 1 140 ? 4.324 9.456 9.331 1.00 93.31 140 GLY A CA 1
ATOM 988 C C . GLY A 1 140 ? 2.998 9.926 8.738 1.00 93.31 140 GLY A C 1
ATOM 989 O O . GLY A 1 140 ? 2.443 10.909 9.231 1.00 93.31 140 GLY A O 1
ATOM 990 N N . ALA A 1 141 ? 2.484 9.249 7.709 1.00 94.75 141 ALA A N 1
ATOM 991 C CA . ALA A 1 141 ? 1.132 9.502 7.234 1.00 94.75 141 ALA A CA 1
ATOM 992 C C . ALA A 1 141 ? 0.111 9.064 8.296 1.00 94.75 141 ALA A C 1
ATOM 994 O O . ALA A 1 141 ? 0.332 8.112 9.055 1.00 94.75 141 ALA A O 1
ATOM 995 N N . SER A 1 142 ? -1.016 9.766 8.355 1.00 95.06 142 SER A N 1
ATOM 996 C CA . SER A 1 142 ? -2.142 9.384 9.196 1.00 95.06 142 SER A CA 1
ATOM 997 C C . SER A 1 142 ? -3.457 9.486 8.442 1.00 95.06 142 SER A C 1
ATOM 999 O O . SER A 1 142 ? -3.576 10.214 7.456 1.00 95.06 142 SER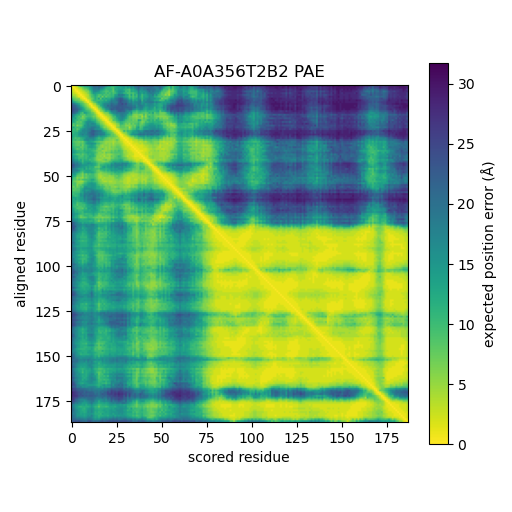 A O 1
ATOM 1001 N N . TRP A 1 143 ? -4.422 8.695 8.894 1.00 97.25 143 TRP A N 1
ATOM 1002 C CA . TRP A 1 143 ? -5.772 8.655 8.359 1.00 97.25 143 TRP A CA 1
ATOM 1003 C C . TRP A 1 143 ? -6.764 8.567 9.514 1.00 97.25 143 TRP A C 1
ATOM 1005 O O . TRP A 1 143 ? -6.569 7.767 10.440 1.00 97.25 143 TRP A O 1
ATOM 1015 N N . ALA A 1 144 ? -7.794 9.411 9.485 1.00 97.38 144 ALA A N 1
ATOM 1016 C CA . ALA A 1 144 ? -8.815 9.412 10.518 1.00 97.38 144 ALA A CA 1
ATOM 1017 C C . ALA A 1 144 ? -9.715 8.183 10.365 1.00 97.38 144 ALA A C 1
ATOM 1019 O O . ALA A 1 144 ? -10.219 7.897 9.280 1.00 97.38 144 ALA A O 1
ATOM 1020 N N . TRP A 1 145 ? -9.964 7.483 11.469 1.00 97.56 145 TRP A N 1
ATOM 1021 C CA . TRP A 1 145 ? -10.769 6.264 11.496 1.00 97.56 145 TRP A CA 1
ATOM 1022 C C . TRP A 1 145 ? -11.997 6.439 12.396 1.00 97.56 145 TRP A C 1
ATOM 1024 O O . TRP A 1 145 ? -11.865 6.882 13.535 1.00 97.56 145 TRP A O 1
ATOM 1034 N N . ASP A 1 146 ? -13.188 6.081 11.909 1.00 97.44 146 ASP A N 1
ATOM 1035 C CA . ASP A 1 146 ? -14.402 5.994 12.728 1.00 97.44 146 ASP A CA 1
ATOM 1036 C C . ASP A 1 146 ? -14.532 4.599 13.359 1.00 97.44 146 ASP A C 1
ATOM 1038 O O . ASP A 1 146 ? -15.365 3.770 12.982 1.00 97.44 146 ASP A O 1
ATOM 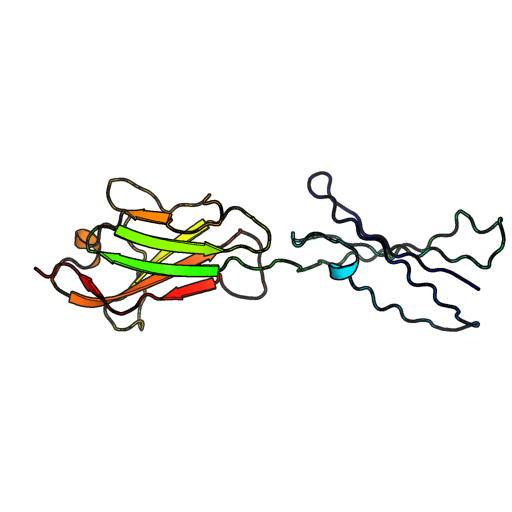1042 N N . SER A 1 147 ? -13.677 4.326 14.346 1.00 97.19 147 SER A N 1
ATOM 1043 C CA . SER A 1 147 ? -13.682 3.032 15.035 1.00 97.19 147 SER A CA 1
ATOM 1044 C C . SER A 1 147 ? -14.955 2.785 15.851 1.00 97.19 147 SER A C 1
ATOM 1046 O O . SER A 1 147 ? -15.329 1.637 16.098 1.00 97.19 147 SER A O 1
ATOM 1048 N N . ALA A 1 148 ? -15.652 3.850 16.256 1.00 96.12 148 ALA A N 1
ATOM 1049 C CA . ALA A 1 148 ? -16.906 3.745 16.985 1.00 96.12 148 ALA A CA 1
ATOM 1050 C C . ALA A 1 148 ? -18.025 3.203 16.085 1.00 96.12 148 ALA A C 1
ATOM 1052 O O . ALA A 1 148 ? -18.833 2.401 16.550 1.00 96.12 148 ALA A O 1
ATOM 1053 N N . ALA A 1 149 ? -18.056 3.587 14.806 1.00 96.38 149 ALA A N 1
ATOM 1054 C CA . ALA A 1 149 ? -18.965 2.995 13.827 1.00 96.38 149 ALA A CA 1
ATOM 1055 C C . ALA A 1 149 ? -18.601 1.537 13.491 1.00 96.38 149 ALA A C 1
ATOM 1057 O O . ALA A 1 149 ? -19.493 0.704 13.326 1.00 96.38 149 ALA A O 1
ATOM 1058 N N . ASP A 1 150 ? -17.305 1.229 13.424 1.00 97.38 150 ASP A N 1
ATOM 1059 C CA . ASP A 1 150 ? -16.803 -0.059 12.933 1.00 97.38 150 ASP A CA 1
ATOM 1060 C C . ASP A 1 150 ? -16.743 -1.168 13.998 1.00 97.38 150 ASP A C 1
ATOM 1062 O O . ASP A 1 150 ? -17.046 -2.332 13.716 1.00 97.38 150 ASP A O 1
ATOM 1066 N N . VAL A 1 151 ? -16.328 -0.825 15.220 1.00 96.88 151 VAL A N 1
ATOM 1067 C CA . VAL A 1 151 ? -16.092 -1.765 16.332 1.00 96.88 151 VAL A CA 1
ATOM 1068 C C . VAL A 1 151 ? -17.162 -1.622 17.419 1.00 96.88 151 VAL A C 1
ATOM 1070 O O . VAL A 1 151 ? -17.607 -2.621 17.985 1.00 96.88 151 VAL A O 1
ATOM 1073 N N . GLY A 1 152 ? -17.608 -0.394 17.705 1.00 92.50 152 GLY A N 1
ATOM 1074 C CA . GLY A 1 152 ? -18.766 -0.077 18.558 1.00 92.50 152 GLY A CA 1
ATOM 1075 C C . GLY A 1 152 ? -18.619 -0.303 20.068 1.00 92.50 152 GLY A C 1
ATOM 1076 O O . GLY A 1 152 ? -19.227 0.426 20.852 1.00 92.50 152 GLY A O 1
ATOM 1077 N N . VAL A 1 153 ? -17.832 -1.286 20.508 1.00 93.25 153 VAL A N 1
ATOM 1078 C CA . VAL A 1 153 ? -17.621 -1.625 21.926 1.00 93.25 153 VAL A CA 1
ATOM 1079 C C . VAL A 1 153 ? -16.150 -1.915 22.214 1.00 93.25 153 VAL A C 1
ATOM 1081 O O . VAL A 1 153 ? -15.415 -2.302 21.307 1.00 93.25 153 VAL A O 1
ATOM 1084 N N . CYS A 1 154 ? -15.737 -1.792 23.484 1.00 96.19 154 CYS A N 1
ATOM 1085 C CA . CYS A 1 154 ? -14.387 -2.163 23.922 1.00 96.19 154 CYS A CA 1
ATOM 1086 C C . CYS A 1 154 ? -14.032 -3.578 23.450 1.00 96.19 154 CYS A C 1
ATOM 1088 O O . CYS A 1 154 ? -14.589 -4.566 23.935 1.00 96.19 154 CYS A O 1
ATOM 1090 N N . THR A 1 155 ? -13.102 -3.655 22.501 1.00 97.50 155 THR A N 1
ATOM 1091 C CA . THR A 1 155 ? -12.687 -4.893 21.845 1.00 97.50 155 THR A CA 1
ATOM 1092 C C . THR A 1 155 ? -11.171 -4.961 21.845 1.00 97.50 155 THR A C 1
ATOM 1094 O O . THR A 1 155 ? -10.495 -4.080 21.318 1.00 97.50 155 THR A O 1
ATOM 1097 N N . ALA A 1 156 ? -10.630 -6.016 22.447 1.00 96.88 156 ALA A N 1
ATOM 1098 C CA . ALA A 1 156 ? -9.202 -6.298 22.422 1.00 96.88 156 ALA A CA 1
ATOM 1099 C C . ALA A 1 156 ? -8.839 -7.140 21.195 1.00 96.88 156 ALA A C 1
ATOM 1101 O O . ALA A 1 156 ? -9.625 -7.971 20.743 1.00 96.88 156 ALA A O 1
ATOM 1102 N N . GLY A 1 157 ? -7.613 -6.974 20.704 1.00 96.81 157 GLY A N 1
ATOM 1103 C CA . GLY A 1 157 ? -7.082 -7.797 19.619 1.00 96.81 157 GLY A CA 1
ATOM 1104 C C . GLY A 1 157 ? -7.567 -7.397 18.225 1.00 96.81 157 GLY A C 1
ATOM 1105 O O . GLY A 1 157 ? -7.455 -8.199 17.299 1.00 96.81 157 GLY A O 1
ATOM 1106 N N . VAL A 1 158 ? -8.077 -6.173 18.069 1.00 98.31 158 VAL A N 1
ATOM 1107 C CA . VAL A 1 158 ? -8.404 -5.604 16.759 1.00 98.31 158 VAL A CA 1
ATOM 1108 C C . VAL A 1 158 ? -7.115 -5.466 15.952 1.00 98.31 158 VAL A C 1
ATOM 1110 O O . VAL A 1 158 ? -6.094 -5.012 16.478 1.00 98.31 158 VAL A O 1
ATOM 1113 N N . LEU A 1 159 ? -7.156 -5.862 14.681 1.00 98.56 159 LEU A N 1
ATOM 1114 C CA . LEU A 1 159 ? -6.053 -5.661 13.742 1.00 98.56 159 LEU A CA 1
ATOM 1115 C C . LEU A 1 159 ? -6.511 -4.757 12.607 1.00 98.56 159 LEU A C 1
ATOM 1117 O O . LEU A 1 159 ? -7.646 -4.860 12.141 1.00 98.56 159 LEU A O 1
ATOM 1121 N N . ILE A 1 160 ? -5.587 -3.931 12.130 1.00 98.31 160 ILE A N 1
ATOM 1122 C CA . ILE A 1 160 ? -5.751 -3.117 10.932 1.00 98.31 160 ILE A CA 1
ATOM 1123 C C . ILE A 1 160 ? -4.880 -3.695 9.829 1.00 98.31 160 ILE A C 1
ATOM 1125 O O . ILE A 1 160 ? -3.720 -4.034 10.063 1.00 98.31 160 ILE A O 1
ATOM 1129 N N . ARG A 1 161 ? -5.432 -3.772 8.620 1.00 97.56 161 ARG A N 1
ATOM 1130 C CA . ARG A 1 161 ? -4.703 -4.066 7.395 1.00 97.56 161 ARG A CA 1
ATOM 1131 C C . ARG A 1 161 ? -4.703 -2.847 6.496 1.00 97.56 161 ARG A C 1
ATOM 1133 O O . ARG A 1 161 ? -5.748 -2.273 6.212 1.00 97.56 161 ARG A O 1
ATOM 1140 N N . VAL A 1 162 ? -3.519 -2.493 6.024 1.00 96.00 162 VAL A N 1
ATOM 1141 C CA . VAL A 1 162 ? -3.294 -1.409 5.073 1.00 96.00 162 VAL A CA 1
ATOM 1142 C C . VAL A 1 162 ? -2.824 -2.030 3.769 1.00 96.00 162 VAL A C 1
ATOM 1144 O O . VAL A 1 162 ? -1.776 -2.674 3.743 1.00 96.00 162 VAL A O 1
ATOM 1147 N N . SER A 1 163 ? -3.612 -1.865 2.708 1.00 93.56 163 SER A N 1
ATOM 1148 C CA . SER A 1 163 ? -3.251 -2.293 1.355 1.00 93.56 163 SER A CA 1
ATOM 1149 C C . SER A 1 163 ? -2.820 -1.080 0.533 1.00 93.56 163 SER A C 1
ATOM 1151 O O . SER A 1 163 ? -3.626 -0.169 0.352 1.00 93.56 163 SER A O 1
ATOM 1153 N N . ALA A 1 164 ? -1.584 -1.072 0.032 1.00 91.94 164 ALA A N 1
ATOM 1154 C CA . ALA A 1 164 ? -1.034 0.016 -0.781 1.00 91.94 164 ALA A CA 1
ATOM 1155 C C . ALA A 1 164 ? -0.945 -0.374 -2.265 1.00 91.94 164 ALA A C 1
ATOM 1157 O O . ALA A 1 164 ? -0.535 -1.489 -2.593 1.00 91.94 164 ALA A O 1
ATOM 1158 N N . SER A 1 165 ? -1.320 0.540 -3.164 1.00 88.81 165 SER A N 1
ATOM 1159 C CA . SER A 1 165 ? -1.240 0.344 -4.616 1.00 88.81 165 SER A CA 1
ATOM 1160 C C . SER A 1 165 ? -0.866 1.630 -5.350 1.00 88.81 165 SER A C 1
ATOM 1162 O O . SER A 1 165 ? -1.485 2.668 -5.141 1.00 88.81 165 SER A O 1
ATOM 1164 N N . ASP A 1 166 ? 0.093 1.522 -6.259 1.00 85.31 166 ASP A N 1
ATOM 1165 C CA . ASP A 1 166 ? 0.563 2.545 -7.205 1.00 85.31 166 ASP A CA 1
ATOM 1166 C C . ASP A 1 166 ? -0.217 2.532 -8.541 1.00 85.31 166 ASP A C 1
ATOM 1168 O O . ASP A 1 166 ? 0.103 3.262 -9.478 1.00 85.31 166 ASP A O 1
ATOM 1172 N N . GLY A 1 167 ? -1.252 1.688 -8.654 1.00 78.12 167 GLY A N 1
ATOM 1173 C CA . GLY A 1 167 ? -2.038 1.508 -9.876 1.00 78.12 167 GLY A CA 1
ATOM 1174 C C . GLY A 1 167 ? -1.344 0.694 -10.974 1.00 78.12 167 GLY A C 1
ATOM 1175 O O . GLY A 1 167 ? -1.962 0.456 -12.014 1.00 78.12 167 GLY A O 1
ATOM 1176 N N . VAL A 1 168 ? -0.112 0.227 -10.752 1.00 73.31 168 VAL A N 1
ATOM 1177 C CA . VAL A 1 168 ? 0.620 -0.620 -11.693 1.00 73.31 168 VAL A CA 1
ATOM 1178 C C . VAL A 1 168 ? 0.424 -2.089 -11.305 1.00 73.31 168 VAL A C 1
ATOM 1180 O O . VAL A 1 168 ? 0.800 -2.514 -10.212 1.00 73.31 168 VAL A O 1
ATOM 1183 N N . PRO A 1 169 ? -0.173 -2.919 -12.178 1.00 61.69 169 PRO A N 1
ATOM 1184 C CA . PRO A 1 169 ? -0.361 -4.328 -11.871 1.00 61.69 169 PRO A CA 1
ATOM 1185 C C . PRO A 1 169 ? 0.990 -5.051 -11.831 1.00 61.69 169 PRO A C 1
ATOM 1187 O O . PRO A 1 169 ? 1.583 -5.346 -12.868 1.00 61.69 169 PRO A O 1
ATOM 1190 N N . VAL A 1 170 ? 1.467 -5.402 -10.640 1.00 61.28 170 VAL A N 1
ATOM 1191 C CA . VAL A 1 170 ? 2.450 -6.481 -10.494 1.00 61.28 170 VAL A CA 1
ATOM 1192 C C . VAL A 1 170 ? 1.717 -7.822 -10.490 1.00 61.28 170 VAL A C 1
ATOM 1194 O O . VAL A 1 170 ? 0.535 -7.906 -10.160 1.00 61.28 170 VAL A O 1
ATOM 1197 N N . SER A 1 171 ? 2.403 -8.904 -10.863 1.00 49.12 171 SER A N 1
ATOM 1198 C CA . SER A 1 171 ? 1.920 -10.276 -10.653 1.00 49.12 171 SER A CA 1
ATOM 1199 C C . SER A 1 171 ? 1.840 -10.565 -9.140 1.00 49.12 171 SER A C 1
ATOM 1201 O O . SER A 1 171 ? 2.694 -11.247 -8.578 1.00 49.12 171 SER A O 1
ATOM 1203 N N . GLY A 1 172 ? 0.846 -10.000 -8.456 1.00 44.69 172 GLY A N 1
ATOM 1204 C CA . GLY A 1 172 ? 0.707 -10.035 -7.004 1.00 44.69 172 GLY A CA 1
ATOM 1205 C C . GLY A 1 172 ? -0.271 -8.969 -6.511 1.00 44.69 172 GLY A C 1
ATOM 1206 O O . GLY A 1 172 ? -0.413 -7.911 -7.113 1.00 44.69 172 GLY A O 1
ATOM 1207 N N . ARG A 1 173 ? -0.993 -9.269 -5.427 1.00 51.50 173 ARG A N 1
ATOM 1208 C CA . ARG A 1 173 ? -1.879 -8.311 -4.744 1.00 51.50 173 ARG A CA 1
ATOM 1209 C C . ARG A 1 173 ? -1.103 -7.045 -4.326 1.00 51.50 173 ARG A C 1
ATOM 1211 O O . ARG A 1 173 ? 0.108 -7.147 -4.133 1.00 51.50 173 ARG A O 1
ATOM 1218 N N . PRO A 1 174 ? -1.792 -5.905 -4.096 1.00 63.62 174 PRO A N 1
ATOM 1219 C CA . PRO A 1 174 ? -1.209 -4.790 -3.349 1.00 63.62 174 PRO A CA 1
ATOM 1220 C C . PRO A 1 174 ? -0.510 -5.309 -2.095 1.00 63.62 174 PRO A C 1
ATOM 1222 O O . PRO A 1 174 ? -0.981 -6.272 -1.475 1.00 63.62 174 PRO A O 1
ATOM 1225 N N . THR A 1 175 ? 0.615 -4.702 -1.727 1.00 76.94 175 THR A N 1
ATOM 1226 C CA . THR A 1 175 ? 1.294 -5.097 -0.495 1.00 76.94 175 THR A CA 1
ATOM 1227 C C . THR A 1 175 ? 0.384 -4.807 0.687 1.00 76.94 175 THR A C 1
ATOM 1229 O O . THR A 1 175 ? -0.330 -3.803 0.724 1.00 76.94 175 THR A O 1
ATOM 1232 N N . GLN A 1 176 ? 0.371 -5.737 1.637 1.00 89.62 176 GLN A N 1
ATOM 1233 C CA . GLN A 1 176 ? -0.486 -5.668 2.809 1.00 89.62 176 GLN A CA 1
ATOM 1234 C C . GLN A 1 176 ? 0.384 -5.589 4.051 1.00 89.62 176 GLN A C 1
ATOM 1236 O O . GLN A 1 176 ? 1.199 -6.478 4.300 1.00 89.62 176 GLN A O 1
ATOM 1241 N N . ALA A 1 177 ? 0.178 -4.545 4.842 1.00 94.44 177 ALA A N 1
ATOM 1242 C CA . ALA A 1 177 ? 0.717 -4.438 6.186 1.00 94.44 177 ALA A CA 1
ATOM 1243 C C . ALA A 1 177 ? -0.391 -4.740 7.185 1.00 94.44 177 ALA A C 1
ATOM 1245 O O . ALA A 1 177 ? -1.497 -4.230 7.029 1.00 94.44 177 ALA A O 1
ATOM 1246 N N . VAL A 1 178 ? -0.101 -5.538 8.209 1.00 96.94 178 VAL A N 1
ATOM 1247 C CA . VAL A 1 178 ? -1.030 -5.795 9.314 1.00 96.94 178 VAL A CA 1
ATOM 1248 C C . VAL A 1 178 ? -0.427 -5.233 10.594 1.00 96.94 178 VAL A C 1
ATOM 1250 O O . VAL A 1 178 ? 0.762 -5.417 10.850 1.00 96.94 178 VAL A O 1
ATOM 1253 N N . SER A 1 179 ? -1.231 -4.515 11.375 1.00 98.00 179 SER A N 1
ATOM 1254 C CA . SER A 1 179 ? -0.812 -3.943 12.653 1.00 98.00 179 SER A CA 1
ATOM 1255 C C . SER A 1 179 ? -0.538 -5.019 13.705 1.00 98.00 179 SER A C 1
ATOM 1257 O O . SER A 1 179 ? -0.969 -6.166 13.590 1.00 98.00 179 SER A O 1
ATOM 1259 N N . SER A 1 180 ? 0.102 -4.625 14.805 1.00 96.50 180 SER A N 1
ATOM 1260 C CA . SER A 1 180 ? -0.007 -5.387 16.053 1.00 96.50 180 SER A CA 1
ATOM 1261 C C . SER A 1 180 ? -1.460 -5.378 16.562 1.00 96.50 180 SER A C 1
ATOM 1263 O O . SER A 1 180 ? -2.195 -4.428 16.262 1.00 96.50 180 SER A O 1
ATOM 1265 N N . PRO A 1 181 ? -1.888 -6.392 17.341 1.00 97.06 181 PRO A N 1
ATOM 1266 C CA . PRO A 1 181 ? -3.199 -6.380 17.981 1.00 97.06 181 PRO A CA 1
ATOM 1267 C C . PRO A 1 181 ? -3.331 -5.185 18.930 1.00 97.06 181 PRO A C 1
ATOM 1269 O O . PRO A 1 181 ? -2.447 -4.954 19.755 1.00 97.06 181 PRO A O 1
ATOM 1272 N N . THR A 1 182 ? -4.444 -4.463 18.833 1.00 96.56 182 THR A N 1
ATOM 1273 C CA . THR A 1 182 ? -4.732 -3.272 19.643 1.00 96.56 182 THR A CA 1
ATOM 1274 C C . THR A 1 182 ? -6.108 -3.388 20.303 1.00 96.56 182 THR A C 1
ATOM 1276 O O . THR A 1 182 ? -6.987 -4.110 19.826 1.00 96.56 182 THR A O 1
ATOM 1279 N N . SER A 1 183 ? -6.285 -2.704 21.432 1.00 97.19 183 SER A N 1
ATOM 1280 C CA . SER A 1 183 ? -7.593 -2.542 22.072 1.00 97.19 183 SER A CA 1
ATOM 1281 C C . SER A 1 183 ? -8.254 -1.258 21.582 1.00 97.19 183 SER A C 1
ATOM 1283 O O . SER A 1 183 ? -7.631 -0.205 21.662 1.00 97.19 183 SER A O 1
ATOM 1285 N N . ILE A 1 184 ? -9.494 -1.355 21.105 1.00 97.69 184 ILE A N 1
ATOM 1286 C CA . ILE A 1 184 ? -10.280 -0.236 20.567 1.00 97.69 184 ILE A CA 1
ATOM 1287 C C . ILE A 1 184 ? -11.527 -0.022 21.410 1.00 97.69 184 ILE A C 1
ATOM 1289 O O . ILE A 1 184 ? -12.184 -0.994 21.785 1.00 97.69 184 ILE A O 1
ATOM 1293 N N . GLY A 1 185 ? -11.851 1.238 21.701 1.00 92.94 185 GLY A N 1
ATOM 1294 C CA . GLY A 1 185 ? -13.018 1.630 22.490 1.00 92.94 185 GLY A CA 1
ATOM 1295 C C . GLY A 1 185 ? -12.916 1.237 23.966 1.00 92.94 185 GLY A C 1
ATOM 1296 O O . GLY A 1 185 ? -13.941 1.100 24.638 1.00 92.94 185 GLY A O 1
ATOM 1297 N N . CYS A 1 186 ? -11.700 0.995 24.463 1.00 89.81 186 CYS A N 1
ATOM 1298 C CA . CYS A 1 186 ? -11.428 0.609 25.845 1.00 89.81 186 CYS A CA 1
ATOM 1299 C C . CYS A 1 186 ? -10.864 1.808 26.637 1.00 89.81 186 CYS A C 1
ATOM 1301 O O . CYS A 1 186 ? -10.001 2.506 26.107 1.00 89.81 186 CYS A O 1
ATOM 1303 N N . PRO A 1 187 ? -11.343 2.057 27.872 1.00 76.25 187 PRO A N 1
ATOM 1304 C CA . PRO A 1 187 ? -10.917 3.186 28.705 1.00 76.25 187 PRO A CA 1
ATOM 1305 C C . PRO A 1 187 ? -9.495 3.059 29.268 1.00 76.25 187 PRO A C 1
ATOM 1307 O O . PRO A 1 187 ? -8.978 1.921 29.360 1.00 76.25 187 PRO A O 1
#

Foldseek 3Di:
DWWWWWWWDDDVPDGQTFIDRDGDPDDPDDDDDDDDSVVRPGALDKDAWTKIKIQTDPPDPVSVDDIDIDPDTDIDNSFQFKAKAFDDDAQWKTFIAIDGPRQAFKWKWKWKDQPLPPDIHTFDFPPPDDGDGGDGGGHTDMTTTNNCVVVVAWGWFMKMKMFMGSPDDDPDGGHIYIDGIGTYRDD

Mean predicted aligned error: 11.61 Å

Solvent-accessible surface area (backbone atoms only — not comparable to full-atom values): 10700 Å² total; per-residue (Å²): 94,25,47,40,44,40,39,38,54,68,56,103,89,54,87,42,52,27,59,47,87,56,64,54,77,70,69,97,76,91,82,86,83,86,83,56,52,73,84,26,56,33,58,40,59,72,38,76,35,34,30,49,32,36,32,59,36,64,79,54,87,85,36,85,76,50,67,50,66,52,87,62,66,43,66,44,87,46,59,50,73,31,40,44,40,56,77,48,76,58,56,52,35,40,32,31,32,36,48,35,85,64,67,50,51,29,25,46,48,54,28,34,22,80,66,81,66,81,52,77,42,78,57,49,53,15,98,83,53,70,77,54,66,72,42,70,57,43,76,78,44,73,46,48,31,31,40,60,83,72,63,66,48,64,39,72,49,31,32,43,37,38,35,23,35,58,85,70,88,57,103,61,78,60,32,72,19,67,37,72,68,35,68,35,69,60,135

Radius of gyration: 24.78 Å; Cα contacts (8 Å, |Δi|>4): 431; chains: 1; bounding box: 53×32×74 Å

Sequence (187 aa):
NGSLSAYTSTNPAVTCVGASNQVIDAAAGSATITWDFGADGVPSSFCEQATVVVFPEDGSPADAGGFFRCDQTFGLANNGPPTATVTSVSDSEIRFDLMDPDSALISVLFEYTIDGGASWFVATPGGGESNPTTISPGAGASWAWDSAADVGVCTAGVLIRVSASDGVPVSGRPTQAVSSPTSIGCP